Protein AF-A0A159Z9M4-F1 (afdb_monomer)

Foldseek 3Di:
DPDDDQALLNLQDPVLLVPLVSLLVSLLSSLLSLLLLLLQQLLCCLAPVNDNVSLVVCLVRNVVSLVSSVVSLVSRDDDPPCVVSVVSSVLSVQLSVLSVVLNVLSVPNVLSVLQCVDPLNSVLSNVSSVLSNVCSVPLLVSLVVLVVSLVVLVVSLVVLLVVLVVCVVVVNDPPVVSVSSSVSSVSSSSSSVSSNSNNVSSD

Sequence (203 aa):
MPGRAPGLTQPLDPALLADPGAALDAAQGAADAIASALFAALGARLGPAADPAPLTELAPLLQPGLDDLEAFLTHIRVAEGDAATLARRSAALHRFDHLQRLAHRAAQAERIALLARDPVLRRPAAAFAAALTRAAPAPQAAARRLALLEATIARRAHRLRRSALLREHAGLVSPDAVFDLTDASRWLTRSAHHAERIAHYAR

Solvent-accessible surface area (backbone atoms only — not comparable to full-atom values): 10513 Å² total; per-residue (Å²): 131,85,77,78,75,78,56,52,42,70,61,71,52,76,78,34,51,82,39,48,69,58,31,49,53,27,52,48,53,22,51,49,43,46,48,18,53,52,24,37,17,52,11,41,35,42,24,95,81,45,41,57,60,56,43,60,70,41,52,81,51,49,58,58,36,49,51,52,50,50,56,53,61,72,65,51,60,72,64,89,88,46,62,67,63,45,51,46,52,52,32,48,52,54,21,47,54,27,46,54,55,36,52,60,54,66,68,41,57,68,54,55,53,47,32,69,70,36,83,81,41,28,60,62,39,34,54,49,10,58,47,28,48,69,19,18,89,46,40,49,80,29,20,71,62,35,45,58,48,26,56,51,45,43,56,47,40,55,52,48,49,56,50,42,55,55,36,32,76,68,69,75,43,56,71,67,61,41,50,55,53,45,50,37,40,47,49,53,36,52,46,36,42,25,56,17,47,33,14,62,32,59,108

Mean predicted aligned error: 4.28 Å

Secondary structure (DSSP, 8-state):
-PPPPPPTTTT--GGGGGSHHHHHHHHHHHHHHHHHHHHHHHHHHHSTT---HHHHHHHHHHHHHHHHHHHHHHH----TT-HHHHHHHHHHHHHHHHHHHHHHHHT-HHHHHHHHH-HHHHHHHHHHHHHHHHHTT-GGGGHHHHHHHHHHHHHHHHHHHHHHHHHHHTTSS-HHHHHHHHHHHHHHHHHHHHHHHHHHT--

Nearest PDB structures (foldseek):
  3l39-assembly1_A  TM=3.907E-01  e=3.166E-01  Bacteroides thetaiotaomicron VPI-5482
  6z0c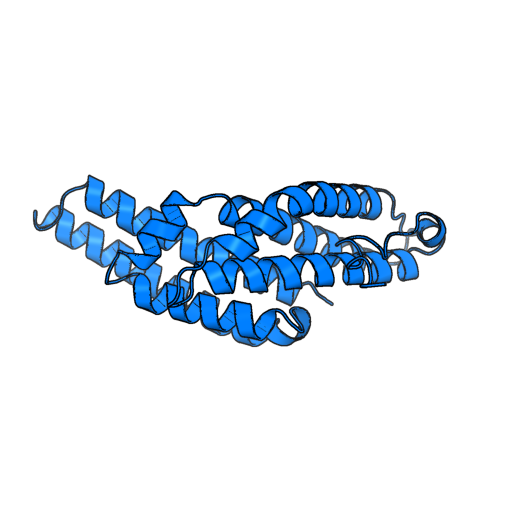-assembly4_D  TM=3.162E-01  e=3.206E+00  Escherichia coli
  8qag-assembly1_A  TM=3.300E-01  e=5.785E+00  synthetic construct
  2cmr-assembly1_A  TM=2.398E-01  e=3.206E+00  Human immunodeficiency virus 1

Structure (mmCIF, N/CA/C/O backbone):
data_AF-A0A159Z9M4-F1
#
_entry.id   AF-A0A159Z9M4-F1
#
loop_
_atom_site.group_PDB
_atom_site.id
_atom_site.type_symbol
_atom_site.label_atom_id
_atom_site.label_alt_id
_atom_site.label_comp_id
_atom_site.label_asym_id
_atom_site.label_entity_id
_atom_site.label_seq_id
_atom_site.pdbx_PDB_ins_code
_atom_site.Cartn_x
_atom_site.Cartn_y
_atom_site.Cartn_z
_atom_site.occupancy
_atom_site.B_iso_or_equiv
_atom_site.auth_seq_id
_atom_site.auth_comp_id
_atom_site.auth_asym_id
_atom_site.auth_atom_id
_atom_site.pdbx_PDB_model_num
ATOM 1 N N . MET A 1 1 ? 18.739 3.738 28.580 1.00 31.19 1 MET A N 1
ATOM 2 C CA . MET A 1 1 ? 18.022 2.558 28.056 1.00 31.19 1 MET A CA 1
ATOM 3 C C . MET A 1 1 ? 17.369 2.961 26.742 1.00 31.19 1 MET A C 1
ATOM 5 O O . MET A 1 1 ? 16.494 3.817 26.793 1.00 31.19 1 MET A O 1
ATOM 9 N N . PRO A 1 2 ? 17.813 2.468 25.575 1.00 30.03 2 PRO A N 1
ATOM 10 C CA . PRO A 1 2 ? 17.137 2.759 24.313 1.00 30.03 2 PRO A CA 1
ATOM 11 C C . PRO A 1 2 ? 15.770 2.066 24.303 1.00 30.03 2 PRO A C 1
ATOM 13 O O . PRO A 1 2 ? 15.672 0.885 24.635 1.00 30.03 2 PRO A O 1
ATOM 16 N N . GLY A 1 3 ? 14.720 2.826 23.992 1.00 28.45 3 GLY A N 1
ATOM 17 C CA . GLY A 1 3 ? 13.335 2.368 24.007 1.00 28.45 3 GLY A CA 1
ATOM 18 C C . GLY A 1 3 ? 13.101 1.245 23.001 1.00 28.45 3 GLY A C 1
ATOM 19 O O . GLY A 1 3 ? 13.455 1.360 21.830 1.00 28.45 3 GLY A O 1
ATOM 20 N N . ARG A 1 4 ? 12.494 0.155 23.473 1.00 34.66 4 ARG A N 1
ATOM 21 C CA . ARG A 1 4 ? 11.915 -0.895 22.633 1.00 34.66 4 ARG A CA 1
ATOM 22 C C . ARG A 1 4 ? 10.948 -0.213 21.665 1.00 34.66 4 ARG A C 1
ATOM 24 O O . ARG A 1 4 ? 10.006 0.431 22.125 1.00 34.66 4 ARG A O 1
ATOM 31 N N . ALA A 1 5 ? 11.204 -0.314 20.361 1.00 41.94 5 ALA A N 1
ATOM 32 C CA . ALA A 1 5 ? 10.251 0.153 19.366 1.00 41.94 5 ALA A CA 1
ATOM 33 C C . ALA A 1 5 ? 8.895 -0.508 19.677 1.00 41.94 5 ALA A C 1
ATOM 35 O O . ALA A 1 5 ? 8.861 -1.732 19.859 1.00 41.94 5 ALA A O 1
ATOM 36 N N . PRO A 1 6 ? 7.812 0.269 19.838 1.00 50.50 6 PRO A N 1
ATOM 37 C CA . PRO A 1 6 ? 6.490 -0.302 20.032 1.00 50.50 6 PRO A CA 1
ATOM 38 C C . PRO A 1 6 ? 6.208 -1.255 18.861 1.00 50.50 6 PRO A C 1
ATOM 40 O O . PRO A 1 6 ? 6.477 -0.918 17.708 1.00 50.50 6 PRO A O 1
ATOM 43 N N . GLY A 1 7 ? 5.766 -2.481 19.158 1.00 67.44 7 GLY A N 1
ATOM 44 C CA . GLY A 1 7 ? 5.450 -3.470 18.124 1.00 67.44 7 GLY A CA 1
ATOM 45 C C . GLY A 1 7 ? 4.387 -2.938 17.157 1.00 67.44 7 GLY A C 1
ATOM 46 O O . GLY A 1 7 ? 3.591 -2.078 17.531 1.00 67.44 7 GLY A O 1
ATOM 47 N N . LEU A 1 8 ? 4.351 -3.461 15.925 1.00 79.69 8 LEU A N 1
ATOM 48 C CA . LEU A 1 8 ? 3.409 -3.032 14.874 1.00 79.69 8 LEU A CA 1
ATOM 49 C C . LEU A 1 8 ? 1.932 -3.055 15.316 1.00 79.69 8 LEU A C 1
ATOM 51 O O . LEU A 1 8 ? 1.112 -2.329 14.762 1.00 79.69 8 LEU A O 1
ATOM 55 N N . THR A 1 9 ? 1.610 -3.867 16.321 1.00 76.38 9 THR A N 1
ATOM 56 C CA . THR A 1 9 ? 0.262 -4.123 16.839 1.00 76.38 9 THR A CA 1
ATOM 57 C C . THR A 1 9 ? 0.103 -3.806 18.322 1.00 76.38 9 THR A C 1
ATOM 59 O O . THR A 1 9 ? -0.906 -4.163 18.921 1.00 76.38 9 THR A O 1
ATOM 62 N N . GLN A 1 10 ? 1.046 -3.073 18.926 1.00 74.62 10 GLN A N 1
ATOM 63 C CA . GLN A 1 10 ? 0.979 -2.709 20.346 1.00 74.62 10 GLN A CA 1
ATOM 64 C C . GLN A 1 10 ? -0.348 -2.048 20.813 1.00 74.62 10 GLN A C 1
ATOM 66 O O . GLN A 1 10 ? -0.673 -2.206 21.987 1.00 74.62 10 GLN A O 1
ATOM 71 N N . PRO A 1 11 ? -1.139 -1.354 19.961 1.00 66.62 11 PRO A N 1
ATOM 72 C CA . PRO A 1 11 ? -2.452 -0.821 20.348 1.00 66.62 11 PRO A CA 1
ATOM 73 C C . PRO A 1 11 ? -3.580 -1.856 20.541 1.00 66.62 11 PRO A C 1
ATOM 75 O O . PRO A 1 11 ? -4.658 -1.471 20.988 1.00 66.62 11 PRO A O 1
ATOM 78 N N . LEU A 1 12 ? -3.396 -3.129 20.168 1.00 88.44 12 LEU A N 1
ATOM 79 C CA . LEU A 1 12 ? -4.469 -4.135 20.152 1.00 88.44 12 LEU A CA 1
ATOM 80 C C . LEU A 1 12 ? -4.678 -4.784 21.533 1.00 88.44 12 LEU A C 1
ATOM 82 O O . LEU A 1 12 ? -4.241 -5.906 21.780 1.00 88.44 12 LEU A O 1
ATOM 86 N N . ASP A 1 13 ? -5.358 -4.077 22.437 1.00 90.69 13 ASP A N 1
ATOM 87 C CA . ASP A 1 13 ? -5.771 -4.605 23.745 1.00 90.69 13 ASP A CA 1
ATOM 88 C C . ASP A 1 13 ? -7.125 -5.345 23.641 1.00 90.69 13 ASP A C 1
ATOM 90 O O . ASP A 1 13 ? -8.130 -4.717 23.288 1.00 90.69 13 ASP A O 1
ATOM 94 N N . PRO A 1 14 ? -7.206 -6.653 23.972 1.00 90.31 14 PRO A N 1
ATOM 95 C CA . PRO A 1 14 ? -8.462 -7.406 23.981 1.00 90.31 14 PRO A CA 1
ATOM 96 C C . PRO A 1 14 ? -9.579 -6.777 24.822 1.00 90.31 14 PRO A C 1
ATOM 98 O O . PRO A 1 14 ? -10.752 -6.991 24.515 1.00 90.31 14 PRO A O 1
ATOM 101 N N . ALA A 1 15 ? -9.254 -5.987 25.852 1.00 93.19 15 ALA A N 1
ATOM 102 C CA . ALA A 1 15 ? -10.249 -5.283 26.660 1.00 93.19 15 ALA A CA 1
ATOM 103 C C . ALA A 1 15 ? -11.086 -4.289 25.834 1.00 93.19 15 ALA A C 1
ATOM 105 O O . ALA A 1 15 ? -12.255 -4.057 26.147 1.00 93.19 15 ALA A O 1
ATOM 106 N N . LEU A 1 16 ? -10.529 -3.752 24.742 1.00 94.19 16 LEU A N 1
ATOM 107 C CA . LEU A 1 16 ? -11.231 -2.831 23.847 1.00 94.19 16 LEU A CA 1
ATOM 108 C C . LEU A 1 16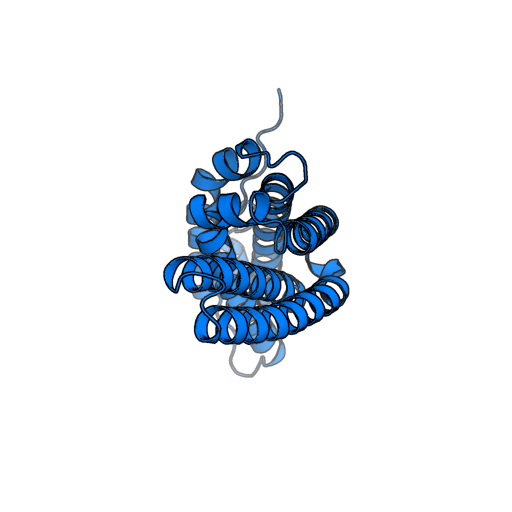 ? -12.354 -3.511 23.060 1.00 94.19 16 LEU A C 1
ATOM 110 O O . LEU A 1 16 ? -13.253 -2.822 22.597 1.00 94.19 16 LEU A O 1
ATOM 114 N N . LEU A 1 17 ? -12.367 -4.846 22.944 1.00 94.94 17 LEU A N 1
ATOM 115 C CA . LEU A 1 17 ? -13.422 -5.581 22.230 1.00 94.94 17 LEU A CA 1
ATOM 116 C C . LEU A 1 17 ? -14.814 -5.422 22.864 1.00 94.94 17 LEU A C 1
ATOM 118 O O . LEU A 1 17 ? -15.812 -5.729 22.212 1.00 94.94 17 LEU A O 1
ATOM 122 N N . ALA A 1 18 ? -14.889 -4.942 24.110 1.00 94.81 18 ALA A N 1
ATOM 123 C CA . ALA A 1 18 ? -16.145 -4.598 24.769 1.00 94.81 18 ALA A CA 1
ATOM 124 C C . ALA A 1 18 ? -16.842 -3.373 24.141 1.00 94.81 18 ALA A C 1
ATOM 126 O O . ALA A 1 18 ? -18.063 -3.263 24.235 1.00 94.81 18 ALA A O 1
ATOM 127 N N . ASP A 1 19 ? -16.088 -2.484 23.485 1.00 95.94 19 ASP A N 1
ATOM 128 C CA . ASP A 1 19 ? -16.598 -1.323 22.752 1.00 95.94 19 ASP A CA 1
ATOM 129 C C . ASP A 1 19 ? -16.163 -1.414 21.275 1.00 95.94 19 ASP A C 1
ATOM 131 O O . ASP A 1 19 ? -14.993 -1.196 20.945 1.00 95.94 19 ASP A O 1
ATOM 135 N N . PRO A 1 20 ? -17.089 -1.702 20.346 1.00 95.00 20 PRO A N 1
ATOM 136 C CA . PRO A 1 20 ? -16.758 -1.858 18.933 1.00 95.00 20 PRO A CA 1
ATOM 137 C C . PRO A 1 20 ? -16.143 -0.607 18.296 1.00 95.00 20 PRO A C 1
ATOM 139 O O . PRO A 1 20 ? -15.335 -0.730 17.376 1.00 95.00 20 PRO A O 1
ATOM 142 N N . GLY A 1 21 ? -16.506 0.590 18.765 1.00 95.25 21 GLY A N 1
ATOM 143 C CA . GLY A 1 21 ? -15.940 1.846 18.284 1.00 95.25 21 GLY A CA 1
ATOM 144 C C . GLY A 1 21 ? -14.477 1.988 18.690 1.00 95.25 21 GLY A C 1
ATOM 145 O O . GLY A 1 21 ? -13.627 2.215 17.826 1.00 95.25 21 GLY A O 1
ATOM 146 N N . ALA A 1 22 ? -14.182 1.767 19.973 1.00 95.25 22 ALA A N 1
ATOM 147 C CA . ALA A 1 22 ? -12.820 1.819 20.504 1.00 95.25 22 ALA A CA 1
ATOM 148 C C . ALA A 1 22 ? -11.925 0.715 19.915 1.00 95.25 22 ALA A C 1
ATOM 150 O O . ALA A 1 22 ? -10.771 0.964 19.558 1.00 95.25 22 ALA A O 1
ATOM 151 N N . ALA A 1 23 ? -12.464 -0.496 19.743 1.00 96.56 23 ALA A N 1
ATOM 152 C CA . ALA A 1 23 ? -11.771 -1.582 19.061 1.00 96.56 23 ALA A CA 1
ATOM 153 C C . ALA A 1 23 ? -11.396 -1.193 17.620 1.00 96.56 23 ALA A C 1
ATOM 155 O O . ALA A 1 23 ? -10.268 -1.420 17.179 1.00 96.56 23 ALA A O 1
ATOM 156 N N . LEU A 1 24 ? -12.312 -0.569 16.874 1.00 96.88 24 LEU A N 1
ATOM 157 C CA . LEU A 1 24 ? -12.019 -0.120 15.513 1.00 96.88 24 LEU A CA 1
ATOM 158 C C . LEU A 1 24 ? -10.956 0.983 15.479 1.00 96.88 24 LEU A C 1
ATOM 160 O O . LEU A 1 24 ? -10.111 0.951 14.587 1.00 96.88 24 LEU A O 1
ATOM 164 N N . ASP A 1 25 ? -10.938 1.906 16.442 1.00 95.56 25 ASP A N 1
ATOM 165 C CA . ASP A 1 25 ? -9.886 2.928 16.544 1.00 95.56 25 ASP A CA 1
ATOM 166 C C . ASP A 1 25 ? -8.504 2.299 16.783 1.00 95.56 25 ASP A C 1
ATOM 168 O O . ASP A 1 25 ? -7.532 2.642 16.103 1.00 95.56 25 ASP A O 1
ATOM 172 N N . ALA A 1 26 ? -8.418 1.311 17.678 1.00 95.81 26 ALA A N 1
ATOM 173 C CA . ALA A 1 26 ? -7.187 0.559 17.915 1.00 95.81 26 ALA A CA 1
ATOM 174 C C . ALA A 1 26 ? -6.732 -0.225 16.674 1.00 95.81 26 ALA A C 1
ATOM 176 O O . ALA A 1 26 ? -5.551 -0.191 16.313 1.00 95.81 26 ALA A O 1
ATOM 177 N N . ALA A 1 27 ? -7.668 -0.874 15.975 1.00 96.31 27 ALA A N 1
ATOM 178 C CA . ALA A 1 27 ? -7.382 -1.580 14.732 1.00 96.31 27 ALA A CA 1
ATOM 179 C C . ALA A 1 27 ? -6.863 -0.633 13.637 1.00 96.31 27 ALA A C 1
ATOM 181 O O . ALA A 1 27 ? -5.930 -0.987 12.913 1.00 96.31 27 ALA A O 1
ATOM 182 N N . GLN A 1 28 ? -7.409 0.585 13.532 1.00 95.12 28 GLN A N 1
ATOM 183 C CA . GLN A 1 28 ? -6.891 1.603 12.613 1.00 95.12 28 GLN A CA 1
ATOM 184 C C . GLN A 1 28 ? -5.482 2.057 13.002 1.00 95.12 28 GLN A C 1
ATOM 186 O O . GLN A 1 28 ? -4.631 2.164 12.121 1.00 95.12 28 GLN A O 1
ATOM 191 N N . GLY A 1 29 ? -5.199 2.250 14.294 1.00 95.00 29 GLY A N 1
ATOM 192 C CA . GLY A 1 29 ? -3.856 2.585 14.777 1.00 95.00 29 GLY A CA 1
ATOM 193 C C . GLY A 1 29 ? -2.813 1.514 14.433 1.00 95.00 29 GLY A C 1
ATOM 194 O O . GLY A 1 29 ? -1.734 1.831 13.930 1.00 95.00 29 GLY A O 1
ATOM 195 N N . ALA A 1 30 ? -3.150 0.235 14.619 1.00 96.31 30 ALA A N 1
ATOM 196 C CA . ALA A 1 30 ? -2.293 -0.878 14.208 1.00 96.31 30 ALA A CA 1
ATOM 197 C C . ALA A 1 30 ? -2.122 -0.940 12.676 1.00 96.31 30 ALA A C 1
ATOM 199 O O . ALA A 1 30 ? -1.008 -1.074 12.166 1.00 96.31 30 ALA A O 1
ATOM 200 N N . ALA A 1 31 ? -3.206 -0.766 11.914 1.00 97.06 31 ALA A N 1
ATOM 201 C CA . ALA A 1 31 ? -3.152 -0.725 10.454 1.00 97.06 31 ALA A CA 1
ATOM 202 C C . ALA A 1 31 ? -2.332 0.469 9.920 1.00 97.06 31 ALA A C 1
ATOM 204 O O . ALA A 1 31 ? -1.680 0.348 8.879 1.00 97.06 31 ALA A O 1
ATOM 205 N N . ASP A 1 32 ? -2.347 1.617 10.603 1.00 96.12 32 ASP A N 1
ATOM 206 C CA . ASP A 1 32 ? -1.496 2.781 10.323 1.00 96.12 32 ASP A CA 1
ATOM 207 C C . ASP A 1 32 ? -0.024 2.464 10.576 1.00 96.12 32 ASP A C 1
ATOM 209 O O . ASP A 1 32 ? 0.808 2.767 9.720 1.00 96.12 32 ASP A O 1
ATOM 213 N N . ALA A 1 33 ? 0.308 1.809 11.691 1.00 96.25 33 ALA A N 1
ATOM 214 C CA . ALA A 1 33 ? 1.678 1.411 12.004 1.00 96.25 33 ALA A CA 1
ATOM 215 C C . ALA A 1 33 ? 2.238 0.422 10.964 1.00 96.25 33 ALA A C 1
ATOM 217 O O . ALA A 1 33 ? 3.329 0.637 10.425 1.00 96.25 33 ALA A O 1
ATOM 218 N N . ILE A 1 34 ? 1.463 -0.610 10.605 1.00 97.50 34 ILE A N 1
ATOM 219 C CA . ILE A 1 34 ? 1.838 -1.584 9.567 1.00 97.50 34 ILE A CA 1
ATOM 220 C C . ILE A 1 34 ? 1.993 -0.893 8.206 1.00 97.50 34 ILE A C 1
ATOM 222 O O . ILE A 1 34 ? 3.002 -1.094 7.527 1.00 97.50 34 ILE A O 1
ATOM 226 N N . ALA A 1 35 ? 1.028 -0.057 7.803 1.00 98.12 35 ALA A N 1
ATOM 227 C CA . ALA A 1 35 ? 1.087 0.674 6.536 1.00 98.12 35 ALA A CA 1
ATOM 228 C C . ALA A 1 35 ? 2.316 1.588 6.465 1.00 98.12 35 ALA A C 1
ATOM 230 O O . ALA A 1 35 ? 3.031 1.579 5.465 1.00 98.12 35 ALA A O 1
ATOM 231 N N . SER A 1 36 ? 2.578 2.342 7.534 1.00 97.75 36 SER A N 1
ATOM 232 C CA . SER A 1 36 ? 3.719 3.251 7.657 1.00 97.75 36 SER A CA 1
ATOM 233 C C . SER A 1 36 ? 5.043 2.510 7.478 1.00 97.75 36 SER A C 1
ATOM 235 O O . SER A 1 36 ? 5.853 2.885 6.624 1.00 97.75 36 SER A O 1
ATOM 237 N N . ALA A 1 37 ? 5.237 1.414 8.219 1.00 97.88 37 ALA A N 1
ATOM 238 C CA . ALA A 1 37 ? 6.444 0.596 8.140 1.00 97.88 37 ALA A CA 1
ATOM 239 C C . ALA A 1 37 ? 6.620 -0.026 6.745 1.00 97.88 37 ALA A C 1
ATOM 241 O O . ALA A 1 37 ? 7.688 0.087 6.137 1.00 97.88 37 ALA A O 1
ATOM 242 N N . LEU A 1 38 ? 5.555 -0.618 6.195 1.00 98.25 38 LEU A N 1
ATOM 243 C CA . LEU A 1 38 ? 5.579 -1.250 4.877 1.00 98.25 38 LEU A CA 1
ATOM 244 C C . LEU A 1 38 ? 5.848 -0.237 3.757 1.00 98.25 38 LEU A C 1
ATOM 246 O O . LEU A 1 38 ? 6.633 -0.518 2.850 1.00 98.25 38 LEU A O 1
ATOM 250 N N . PHE A 1 39 ? 5.240 0.950 3.811 1.00 98.56 39 PHE A N 1
ATOM 251 C CA . PHE A 1 39 ? 5.468 2.015 2.833 1.00 98.56 39 PHE A CA 1
ATOM 252 C C . PHE A 1 39 ? 6.896 2.554 2.911 1.00 98.56 39 PHE A C 1
ATOM 254 O O . PHE A 1 39 ? 7.522 2.748 1.867 1.00 98.56 39 PHE A O 1
ATOM 261 N N . ALA A 1 40 ? 7.432 2.766 4.116 1.00 98.19 40 ALA A N 1
ATOM 262 C CA . ALA A 1 40 ? 8.812 3.203 4.296 1.00 98.19 40 ALA A CA 1
ATOM 263 C C . ALA A 1 40 ? 9.798 2.179 3.715 1.00 98.19 40 ALA A C 1
ATOM 265 O O . ALA A 1 40 ? 10.626 2.531 2.871 1.00 98.19 40 ALA A O 1
ATOM 266 N N . ALA A 1 41 ? 9.658 0.907 4.097 1.00 97.88 41 ALA A N 1
ATOM 267 C CA . ALA A 1 41 ? 10.554 -0.162 3.674 1.00 97.88 41 ALA A CA 1
ATOM 268 C C . ALA A 1 41 ? 10.476 -0.442 2.166 1.00 97.88 41 ALA A C 1
ATOM 270 O O . ALA A 1 41 ? 11.499 -0.520 1.482 1.00 97.88 41 ALA A O 1
ATOM 271 N N . LEU A 1 42 ? 9.262 -0.534 1.614 1.00 97.88 42 LEU A N 1
ATOM 272 C CA . LEU A 1 42 ? 9.072 -0.740 0.180 1.00 97.88 42 LEU A CA 1
ATOM 273 C C . LEU A 1 42 ? 9.522 0.482 -0.635 1.00 97.88 42 LEU A C 1
ATOM 275 O O . LEU A 1 42 ? 10.081 0.330 -1.723 1.00 97.88 42 LEU A O 1
ATOM 279 N N . GLY A 1 43 ? 9.318 1.690 -0.105 1.00 97.69 43 GLY A N 1
ATOM 280 C CA . GLY A 1 43 ? 9.820 2.930 -0.687 1.00 97.69 43 GLY A CA 1
ATOM 281 C C . GLY A 1 43 ? 11.347 2.962 -0.764 1.00 97.69 43 GLY A C 1
ATOM 282 O O . GLY A 1 43 ? 11.888 3.264 -1.825 1.00 97.69 43 GLY A O 1
ATOM 283 N N . ALA A 1 44 ? 12.045 2.584 0.311 1.00 96.44 44 ALA A N 1
ATOM 284 C CA . ALA A 1 44 ? 13.506 2.476 0.325 1.00 96.44 44 ALA A CA 1
ATOM 285 C C . ALA A 1 44 ? 14.010 1.457 -0.710 1.00 96.44 44 ALA A C 1
ATOM 287 O O . ALA A 1 44 ? 14.895 1.762 -1.515 1.00 96.44 44 ALA A O 1
ATOM 288 N N . ARG A 1 45 ? 13.358 0.289 -0.769 1.00 95.75 45 ARG A N 1
ATOM 289 C CA . ARG A 1 45 ? 13.720 -0.792 -1.687 1.00 95.75 45 ARG A CA 1
ATOM 290 C C . ARG A 1 45 ? 13.533 -0.441 -3.164 1.00 95.75 45 ARG A C 1
ATOM 292 O O . ARG A 1 45 ? 14.325 -0.872 -3.997 1.00 95.75 45 ARG A O 1
ATOM 299 N N . LEU A 1 46 ? 12.482 0.302 -3.505 1.00 95.69 46 LEU A N 1
ATOM 300 C CA . LEU A 1 46 ? 12.206 0.746 -4.880 1.00 95.69 46 LEU A CA 1
ATOM 301 C C . LEU A 1 46 ? 12.921 2.056 -5.244 1.00 95.69 46 LEU A C 1
ATOM 303 O O . LEU A 1 46 ? 12.903 2.469 -6.407 1.00 95.69 46 LEU A O 1
ATOM 307 N N . GLY A 1 47 ? 13.475 2.749 -4.250 1.00 92.44 47 GLY A N 1
ATOM 308 C CA . GLY A 1 47 ? 14.127 4.037 -4.418 1.00 92.44 47 GLY A CA 1
ATOM 309 C C . GLY A 1 47 ? 15.460 3.938 -5.167 1.00 92.44 47 GLY A C 1
ATOM 310 O O . GLY A 1 47 ? 15.947 2.846 -5.445 1.00 92.44 47 GLY A O 1
ATOM 311 N N . PRO A 1 48 ? 16.095 5.082 -5.475 1.00 87.19 48 PRO A N 1
ATOM 312 C CA . PRO A 1 48 ? 17.358 5.116 -6.218 1.00 87.19 48 PRO A CA 1
ATOM 313 C C . PRO A 1 48 ? 18.500 4.321 -5.570 1.00 87.19 48 PRO A C 1
ATOM 315 O O . PRO A 1 48 ? 19.323 3.762 -6.285 1.00 87.19 48 PRO A O 1
ATOM 318 N N . ALA A 1 49 ? 18.536 4.259 -4.234 1.00 88.62 49 ALA A N 1
ATOM 319 C CA . ALA A 1 49 ? 19.517 3.473 -3.485 1.00 88.62 49 ALA A CA 1
ATOM 320 C C . ALA A 1 49 ? 19.215 1.962 -3.491 1.00 88.62 49 ALA A C 1
ATOM 322 O O . ALA A 1 49 ? 20.095 1.165 -3.186 1.00 88.62 49 ALA A O 1
ATOM 323 N N . ALA A 1 50 ? 17.982 1.575 -3.843 1.00 91.25 50 ALA A N 1
ATOM 324 C CA . ALA A 1 50 ? 17.487 0.201 -3.874 1.00 91.25 50 ALA A CA 1
ATOM 325 C C . ALA A 1 50 ? 17.761 -0.607 -2.589 1.00 91.25 50 ALA A C 1
ATOM 327 O O . ALA A 1 50 ? 17.983 -1.820 -2.653 1.00 91.25 50 ALA A O 1
ATOM 328 N N . ASP A 1 51 ? 17.739 0.056 -1.430 1.00 93.94 51 ASP A N 1
ATOM 329 C CA . ASP A 1 51 ? 18.176 -0.508 -0.152 1.00 93.94 51 ASP A CA 1
ATOM 330 C C . ASP A 1 51 ? 17.265 -1.672 0.297 1.00 93.94 51 ASP A C 1
ATOM 332 O O . ASP A 1 51 ? 16.064 -1.466 0.505 1.00 93.94 51 ASP A O 1
ATOM 336 N N . PRO A 1 52 ? 17.786 -2.911 0.412 1.00 93.81 52 PRO A N 1
ATOM 337 C CA . PRO A 1 52 ? 17.009 -4.054 0.870 1.00 93.81 52 PRO A CA 1
ATOM 338 C C . PRO A 1 52 ? 16.887 -4.166 2.390 1.00 93.81 52 PRO A C 1
ATOM 340 O O . PRO A 1 52 ? 16.023 -4.923 2.844 1.00 93.81 52 PRO A O 1
ATOM 343 N N . ALA A 1 53 ? 17.717 -3.469 3.172 1.00 95.50 53 ALA A N 1
ATOM 344 C CA . ALA A 1 53 ? 17.796 -3.682 4.614 1.00 95.50 53 ALA A CA 1
ATOM 345 C C . ALA A 1 53 ? 16.461 -3.402 5.332 1.00 95.50 53 ALA A C 1
ATOM 347 O O . ALA A 1 53 ? 15.971 -4.320 5.993 1.00 95.50 53 ALA A O 1
ATOM 348 N N . PRO A 1 54 ? 15.765 -2.265 5.109 1.00 95.69 54 PRO A N 1
ATOM 349 C CA . PRO A 1 54 ? 14.520 -1.970 5.824 1.00 95.69 54 PRO A CA 1
ATOM 350 C C . PRO A 1 54 ? 13.425 -3.019 5.614 1.00 95.69 54 PRO A C 1
ATOM 352 O O . PRO A 1 54 ? 12.673 -3.344 6.527 1.00 95.69 54 PRO A O 1
ATOM 355 N N . LEU A 1 55 ? 13.322 -3.568 4.399 1.00 95.06 55 LEU A N 1
ATOM 356 C CA . LEU A 1 55 ? 12.319 -4.585 4.092 1.00 95.06 55 LEU A CA 1
ATOM 357 C C . LEU A 1 55 ? 12.696 -5.956 4.663 1.00 95.06 55 LEU A C 1
ATOM 359 O O . LEU A 1 55 ? 11.814 -6.717 5.048 1.00 95.06 55 LEU A O 1
ATOM 363 N N . THR A 1 56 ? 13.995 -6.245 4.748 1.00 95.19 56 THR A N 1
ATOM 364 C CA . THR A 1 56 ? 14.527 -7.476 5.347 1.00 95.19 56 THR A CA 1
ATOM 365 C C . THR A 1 56 ? 14.319 -7.483 6.860 1.00 95.19 56 THR A C 1
ATOM 367 O O . THR A 1 56 ? 13.871 -8.483 7.412 1.00 95.19 56 THR A O 1
ATOM 370 N N . GLU A 1 57 ? 14.577 -6.354 7.520 1.00 95.25 57 GLU A N 1
ATOM 371 C CA . GLU A 1 57 ? 14.347 -6.159 8.957 1.00 95.25 57 GLU A CA 1
ATOM 372 C C . GLU A 1 57 ? 12.859 -6.211 9.322 1.00 95.25 57 GLU A C 1
ATOM 374 O O . GLU A 1 57 ? 12.483 -6.756 10.358 1.00 95.25 57 GLU A O 1
ATOM 379 N N . LEU A 1 58 ? 12.000 -5.671 8.453 1.00 95.69 58 LEU A N 1
ATOM 380 C CA . LEU A 1 58 ? 10.555 -5.635 8.658 1.00 95.69 58 LEU A CA 1
ATOM 381 C C . LEU A 1 58 ? 9.872 -6.993 8.396 1.00 95.69 58 LEU A C 1
ATOM 383 O O . LEU A 1 58 ? 8.864 -7.303 9.032 1.00 95.69 58 LEU A O 1
ATOM 387 N N . ALA A 1 59 ? 10.402 -7.811 7.481 1.00 93.88 59 ALA A N 1
ATOM 388 C CA . ALA A 1 59 ? 9.819 -9.094 7.076 1.00 93.88 59 ALA A CA 1
ATOM 389 C C . ALA A 1 59 ? 9.391 -10.022 8.238 1.00 93.88 59 ALA A C 1
ATOM 391 O O . ALA A 1 59 ? 8.243 -10.473 8.209 1.00 93.88 59 ALA A O 1
ATOM 392 N N . PRO A 1 60 ? 10.221 -10.294 9.269 1.00 93.81 60 PRO A N 1
ATOM 393 C CA . PRO A 1 60 ? 9.824 -11.167 10.379 1.00 93.81 60 PRO A CA 1
ATOM 394 C C . PRO A 1 60 ? 8.713 -10.584 11.266 1.00 93.81 60 PRO A C 1
ATOM 396 O O . PRO A 1 60 ? 8.084 -11.330 12.009 1.00 93.81 60 PRO A O 1
ATOM 399 N N . LEU A 1 61 ? 8.464 -9.272 11.203 1.00 94.00 61 LEU A N 1
ATOM 400 C CA . LEU A 1 61 ? 7.451 -8.589 12.015 1.00 94.00 61 LEU A CA 1
ATOM 401 C C . LEU A 1 61 ? 6.108 -8.447 11.287 1.00 94.00 61 LEU A C 1
ATOM 403 O O . LEU A 1 61 ? 5.069 -8.353 11.938 1.00 94.00 61 LEU A O 1
ATOM 407 N N . LEU A 1 62 ? 6.115 -8.423 9.949 1.00 93.50 62 LEU A N 1
ATOM 408 C CA . LEU A 1 62 ? 4.915 -8.156 9.152 1.00 93.50 62 LEU A CA 1
ATOM 409 C C . LEU A 1 62 ? 3.841 -9.220 9.314 1.00 93.50 62 LEU A C 1
ATOM 411 O O . LEU A 1 62 ? 2.693 -8.861 9.547 1.00 93.50 62 LEU A O 1
ATOM 415 N N . GLN A 1 63 ? 4.193 -10.499 9.159 1.00 92.69 63 GLN A N 1
ATOM 416 C CA . GLN A 1 63 ? 3.187 -11.559 9.210 1.00 92.69 63 GLN A CA 1
ATOM 417 C C . GLN A 1 63 ? 2.549 -11.663 10.603 1.00 92.69 63 GLN A C 1
ATOM 419 O O . GLN A 1 63 ? 1.330 -11.555 10.659 1.00 92.69 63 GLN A O 1
ATOM 424 N N . PRO A 1 64 ? 3.313 -11.714 11.717 1.00 94.25 64 PRO A N 1
ATOM 425 C CA . PRO A 1 64 ? 2.713 -11.688 13.051 1.00 94.25 64 PRO A CA 1
ATOM 426 C C . PRO A 1 64 ? 1.821 -10.464 13.291 1.00 94.25 64 PRO A C 1
ATOM 428 O O . PRO A 1 64 ? 0.721 -10.599 13.806 1.00 94.25 64 PRO A O 1
ATOM 431 N N . GLY A 1 65 ? 2.247 -9.270 12.858 1.00 95.44 65 GLY A N 1
ATOM 432 C CA . GLY A 1 65 ? 1.427 -8.065 13.008 1.00 95.44 65 GLY A CA 1
ATOM 433 C C . GLY A 1 65 ? 0.141 -8.085 12.168 1.00 95.44 65 GLY A C 1
ATOM 434 O O . GLY A 1 65 ? -0.883 -7.545 12.581 1.00 95.44 65 GLY A O 1
ATOM 435 N N . LEU A 1 66 ? 0.165 -8.707 10.988 1.00 96.56 66 LEU A N 1
ATOM 436 C CA . LEU A 1 66 ? -1.043 -8.919 10.189 1.00 96.56 66 LEU A CA 1
ATOM 437 C C . LEU A 1 66 ? -1.963 -9.954 10.845 1.00 96.56 66 LEU A C 1
ATOM 439 O O . LEU A 1 66 ? -3.165 -9.714 10.901 1.00 96.56 66 LEU A O 1
ATOM 443 N N . ASP A 1 67 ? -1.413 -11.046 11.372 1.00 95.88 67 ASP A N 1
ATOM 444 C CA . ASP A 1 67 ? -2.178 -12.102 12.044 1.00 95.88 67 ASP A CA 1
ATOM 445 C C . ASP A 1 67 ? -2.871 -11.566 13.310 1.00 95.88 67 ASP A C 1
ATOM 447 O O . ASP A 1 67 ? -4.061 -11.801 13.517 1.00 95.88 67 ASP A O 1
ATOM 451 N N . ASP A 1 68 ? -2.163 -10.769 14.116 1.00 95.81 68 ASP A N 1
ATOM 452 C CA . ASP A 1 68 ? -2.710 -10.076 15.288 1.00 95.81 68 ASP A CA 1
ATOM 453 C C . ASP A 1 68 ? -3.875 -9.144 14.905 1.00 95.81 68 ASP A C 1
ATOM 455 O O . ASP A 1 68 ? -4.929 -9.147 15.548 1.00 95.81 68 ASP A O 1
ATOM 459 N N . LEU A 1 69 ? -3.708 -8.349 13.840 1.00 96.75 69 LEU A N 1
ATOM 460 C CA . LEU A 1 69 ? -4.748 -7.444 13.346 1.00 96.75 69 LEU A CA 1
ATOM 461 C C . LEU A 1 69 ? -5.965 -8.217 12.813 1.00 96.75 69 LEU A C 1
ATOM 463 O O . LEU A 1 69 ? -7.103 -7.820 13.071 1.00 96.75 69 LEU A O 1
ATOM 467 N N . GLU A 1 70 ? -5.745 -9.321 12.098 1.00 97.25 70 GLU A N 1
ATOM 468 C CA . GLU A 1 70 ? -6.807 -10.208 11.611 1.00 97.25 70 GLU A CA 1
ATOM 469 C C . GLU A 1 70 ? -7.606 -10.804 12.767 1.00 97.25 70 GLU A C 1
ATOM 471 O O . GLU A 1 70 ? -8.839 -10.703 12.815 1.00 97.25 70 GLU A O 1
ATOM 476 N N . ALA A 1 71 ? -6.894 -11.393 13.729 1.00 95.75 71 ALA A N 1
ATOM 477 C CA . ALA A 1 71 ? -7.480 -11.970 14.922 1.00 95.75 71 ALA A CA 1
ATOM 478 C C . ALA A 1 71 ? -8.305 -10.913 15.658 1.00 95.75 71 ALA A C 1
ATOM 480 O O . ALA A 1 71 ? -9.469 -11.145 15.966 1.00 95.75 71 ALA A O 1
ATOM 481 N N . PHE A 1 72 ? -7.775 -9.711 15.857 1.00 96.88 72 PHE A N 1
ATOM 482 C CA . PHE A 1 72 ? -8.513 -8.651 16.531 1.00 96.88 72 PHE A CA 1
ATOM 483 C C . PHE A 1 72 ? -9.790 -8.237 15.771 1.00 96.88 72 PHE A C 1
ATOM 485 O O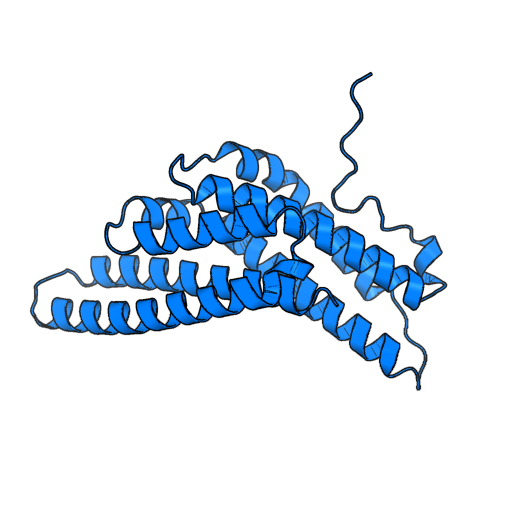 . PHE A 1 72 ? -10.883 -8.242 16.341 1.00 96.88 72 PHE A O 1
ATOM 492 N N . LEU A 1 73 ? -9.696 -7.960 14.462 1.00 96.81 73 LEU A N 1
ATOM 493 C CA . LEU A 1 73 ? -10.831 -7.535 13.623 1.00 96.81 73 LEU A CA 1
ATOM 494 C C . LEU A 1 73 ? -11.962 -8.573 13.545 1.00 96.81 73 LEU A C 1
ATOM 496 O O . LEU A 1 73 ? -13.147 -8.215 13.469 1.00 96.81 73 LEU A O 1
ATOM 500 N N . THR A 1 74 ? -11.618 -9.862 13.553 1.00 95.81 74 THR A N 1
ATOM 501 C CA . THR A 1 74 ? -12.604 -10.953 13.503 1.00 95.81 74 THR A CA 1
ATOM 502 C C . THR A 1 74 ? -13.416 -11.070 14.794 1.00 95.81 74 THR A C 1
ATOM 504 O O . THR A 1 74 ? -14.585 -11.461 14.731 1.00 95.81 74 THR A O 1
ATOM 507 N N . HIS A 1 75 ? -12.859 -10.648 15.934 1.00 96.75 75 HIS A N 1
ATOM 508 C CA . HIS A 1 75 ? -13.543 -10.668 17.230 1.00 96.75 75 HIS A CA 1
ATOM 509 C C . HIS A 1 75 ? -14.435 -9.444 17.485 1.00 96.75 75 HIS A C 1
ATOM 511 O O . HIS A 1 75 ? -15.305 -9.514 18.354 1.00 96.75 75 HIS A O 1
ATOM 517 N N . ILE A 1 76 ? -14.300 -8.358 16.714 1.00 96.19 76 ILE A N 1
ATOM 518 C CA . ILE A 1 76 ? -15.169 -7.178 16.845 1.00 96.19 76 ILE A CA 1
ATOM 519 C C . ILE A 1 76 ? -16.615 -7.552 16.491 1.00 96.19 76 ILE A C 1
ATOM 521 O O . ILE A 1 76 ? -16.922 -7.936 15.355 1.00 96.19 76 ILE A O 1
ATOM 525 N N . ARG A 1 77 ? -17.520 -7.401 17.463 1.00 94.94 77 ARG A N 1
ATOM 526 C CA . ARG A 1 77 ? -18.966 -7.607 17.304 1.00 94.94 77 ARG A CA 1
ATOM 527 C C . ARG A 1 77 ? -19.656 -6.261 17.156 1.00 94.94 77 ARG A C 1
ATOM 529 O O . ARG A 1 77 ? -19.489 -5.401 18.000 1.00 94.94 77 ARG A O 1
ATOM 536 N N . VAL A 1 78 ? -20.439 -6.080 16.099 1.00 94.56 78 VAL A N 1
ATOM 537 C CA . VAL A 1 78 ? -21.227 -4.857 15.888 1.00 94.56 78 VAL A CA 1
ATOM 538 C C . VAL A 1 78 ? -22.688 -5.184 16.161 1.00 94.56 78 VAL A C 1
ATOM 540 O O . VAL A 1 78 ? -23.173 -6.212 15.685 1.00 94.56 78 VAL A O 1
ATOM 543 N N . ALA A 1 79 ? -23.364 -4.341 16.941 1.00 92.25 79 ALA A N 1
ATOM 544 C CA . ALA A 1 79 ? -24.776 -4.516 17.256 1.00 92.25 79 ALA A CA 1
ATOM 545 C C . ALA A 1 79 ? -25.648 -4.395 15.997 1.00 92.25 79 ALA A C 1
ATOM 547 O O . ALA A 1 79 ? -25.350 -3.631 15.074 1.00 92.25 79 ALA A O 1
ATOM 548 N N . GLU A 1 80 ? -26.749 -5.142 15.968 1.00 89.56 80 GLU A N 1
ATOM 549 C CA . GLU A 1 80 ? -27.741 -5.018 14.906 1.00 89.56 80 GLU A CA 1
ATOM 550 C C . GLU A 1 80 ? -28.344 -3.603 14.909 1.00 89.56 80 GLU A C 1
ATOM 552 O O . GLU A 1 80 ? -28.650 -3.046 15.962 1.00 89.56 80 GLU A O 1
ATOM 557 N N . GLY A 1 81 ? -28.467 -2.992 13.729 1.00 92.38 81 GLY A N 1
ATOM 558 C CA . GLY A 1 81 ? -28.946 -1.614 13.574 1.00 92.38 81 GLY A CA 1
ATOM 559 C C . GLY A 1 81 ? -27.861 -0.529 13.629 1.00 92.38 81 GLY A C 1
ATOM 560 O O . GLY A 1 81 ? -28.121 0.586 13.175 1.00 92.38 81 GLY A O 1
ATOM 561 N N . ASP A 1 82 ? -26.632 -0.831 14.069 1.00 95.25 82 ASP A N 1
ATOM 562 C CA . ASP A 1 82 ? -25.514 0.125 14.027 1.00 95.25 82 ASP A CA 1
ATOM 563 C C . ASP A 1 82 ? -24.793 0.099 12.666 1.00 95.25 82 ASP A C 1
ATOM 565 O O . ASP A 1 82 ? -23.697 -0.447 12.483 1.00 95.25 82 ASP A O 1
ATOM 569 N N . ALA A 1 83 ? -25.444 0.700 11.670 1.00 95.50 83 ALA A N 1
ATOM 570 C CA . ALA A 1 83 ? -24.935 0.759 10.304 1.00 95.50 83 ALA A CA 1
ATOM 571 C C . ALA A 1 83 ? -23.602 1.524 10.183 1.00 95.50 83 ALA A C 1
ATOM 573 O O . ALA A 1 83 ? -22.785 1.204 9.316 1.00 95.50 83 ALA A O 1
ATOM 574 N N . ALA A 1 84 ? -23.365 2.520 11.044 1.00 95.50 84 ALA A N 1
ATOM 575 C CA . ALA A 1 84 ? -22.162 3.343 10.994 1.00 95.50 84 ALA A CA 1
ATOM 576 C C . ALA A 1 84 ? -20.929 2.537 11.424 1.00 95.50 84 ALA A C 1
ATOM 578 O O . ALA A 1 84 ? -19.942 2.466 10.686 1.00 95.50 84 ALA A O 1
ATOM 579 N N . THR A 1 85 ? -21.004 1.859 12.569 1.00 95.25 85 THR A N 1
ATOM 580 C CA . THR A 1 85 ? -19.923 0.988 13.051 1.00 95.25 85 THR A CA 1
ATOM 581 C C . THR A 1 85 ? -19.704 -0.197 12.111 1.00 95.25 85 THR A C 1
ATOM 583 O O . THR A 1 85 ? -18.561 -0.576 11.841 1.00 95.25 85 THR A O 1
ATOM 586 N N . LEU A 1 86 ? -20.773 -0.743 11.521 1.00 95.81 86 LEU A N 1
ATOM 587 C CA . LEU A 1 86 ? -20.657 -1.815 10.531 1.00 95.81 86 LEU A CA 1
ATOM 588 C C . LEU A 1 86 ? -19.883 -1.362 9.281 1.00 95.81 86 LEU A C 1
ATOM 590 O O . LEU A 1 86 ? -19.008 -2.088 8.800 1.00 95.81 86 LEU A O 1
ATOM 594 N N . ALA A 1 87 ? -20.152 -0.152 8.780 1.00 96.06 87 ALA A N 1
ATOM 595 C CA . ALA A 1 87 ? -19.425 0.422 7.650 1.00 96.06 87 ALA A CA 1
ATOM 596 C C . ALA A 1 87 ? -17.937 0.640 7.973 1.00 96.06 87 ALA A C 1
ATOM 598 O O . ALA A 1 87 ? -17.075 0.299 7.158 1.00 96.06 87 ALA A O 1
ATOM 599 N N . ARG A 1 88 ? -17.621 1.130 9.180 1.00 96.50 88 ARG A N 1
ATOM 600 C CA . ARG A 1 88 ? -16.235 1.276 9.660 1.00 96.50 88 ARG A CA 1
ATOM 601 C C . ARG A 1 88 ? -15.514 -0.072 9.740 1.00 96.50 88 ARG A C 1
ATOM 603 O O . ARG A 1 88 ? -14.386 -0.193 9.264 1.00 96.50 88 ARG A O 1
ATOM 610 N N . ARG A 1 89 ? -16.176 -1.116 10.252 1.00 96.56 89 ARG A N 1
ATOM 611 C CA . ARG A 1 89 ? -15.628 -2.483 10.277 1.00 96.56 89 ARG A CA 1
ATOM 612 C C . ARG A 1 89 ? -15.368 -3.023 8.872 1.00 96.56 89 ARG A C 1
ATOM 614 O O . ARG A 1 89 ? -14.314 -3.603 8.627 1.00 96.56 89 ARG A O 1
ATOM 621 N N . SER A 1 90 ? -16.289 -2.806 7.933 1.00 96.81 90 SER A N 1
ATOM 622 C CA . SER A 1 90 ? -16.092 -3.191 6.530 1.00 96.81 90 SER A CA 1
ATOM 623 C C . SER A 1 90 ? -14.896 -2.467 5.896 1.00 96.81 90 SER A C 1
ATOM 625 O O . SER A 1 90 ? -14.081 -3.103 5.227 1.00 96.81 90 SER A O 1
ATOM 627 N N . ALA A 1 91 ? -14.734 -1.163 6.148 1.00 96.94 91 ALA A N 1
ATOM 628 C CA . ALA A 1 91 ? -13.567 -0.407 5.695 1.00 96.94 91 ALA A CA 1
ATOM 629 C C . ALA A 1 91 ? -12.257 -0.956 6.286 1.00 96.94 91 ALA A C 1
ATOM 631 O O . ALA A 1 91 ? -11.295 -1.155 5.543 1.00 96.94 91 ALA A O 1
ATOM 632 N N . ALA A 1 92 ? -12.236 -1.277 7.584 1.00 97.31 92 ALA A N 1
ATOM 633 C CA . ALA A 1 92 ? -11.078 -1.875 8.247 1.00 97.31 92 ALA A CA 1
ATOM 634 C C . ALA A 1 92 ? -10.690 -3.235 7.635 1.00 97.31 92 ALA A C 1
ATOM 636 O O . ALA A 1 92 ? -9.517 -3.464 7.344 1.00 97.31 92 ALA A O 1
ATOM 637 N N . LEU A 1 93 ? -11.667 -4.103 7.348 1.00 97.94 93 LEU A N 1
ATOM 638 C CA . LEU A 1 93 ? -11.430 -5.395 6.690 1.00 97.94 93 LEU A CA 1
ATOM 639 C C . LEU A 1 93 ? -10.883 -5.235 5.262 1.00 97.94 93 LEU A C 1
ATOM 641 O O . LEU A 1 93 ? -9.949 -5.936 4.876 1.00 97.94 93 LEU A O 1
ATOM 645 N N . HIS A 1 94 ? -11.405 -4.286 4.477 1.00 98.19 94 HIS A N 1
ATOM 646 C CA . HIS A 1 94 ? -10.853 -4.000 3.147 1.00 98.19 94 HIS A CA 1
ATOM 647 C C . HIS A 1 94 ? -9.425 -3.453 3.216 1.00 98.19 94 HIS A C 1
ATOM 649 O O . HIS A 1 94 ? -8.568 -3.821 2.410 1.00 98.19 94 HIS A O 1
ATOM 655 N N . ARG A 1 95 ? -9.157 -2.568 4.179 1.00 98.06 95 ARG A N 1
ATOM 656 C CA . ARG A 1 95 ? -7.814 -2.042 4.419 1.00 98.06 95 ARG A CA 1
ATOM 657 C C . ARG A 1 95 ? -6.839 -3.171 4.754 1.00 98.06 95 ARG A C 1
ATOM 659 O O . ARG A 1 95 ? -5.750 -3.215 4.185 1.00 98.06 95 ARG A O 1
ATOM 666 N N . PHE A 1 96 ? -7.252 -4.084 5.629 1.00 98.31 96 PHE A N 1
ATOM 667 C CA . PHE A 1 96 ? -6.491 -5.264 6.019 1.00 98.31 96 PHE A CA 1
ATOM 668 C C . PHE A 1 96 ? -6.166 -6.186 4.829 1.00 98.31 96 PHE A C 1
ATOM 670 O O . PHE A 1 96 ? -4.993 -6.493 4.616 1.00 98.31 96 PHE A O 1
ATOM 677 N N . ASP A 1 97 ? -7.149 -6.536 3.988 1.00 98.62 97 ASP A N 1
ATOM 678 C CA . ASP A 1 97 ? -6.908 -7.333 2.767 1.00 98.62 97 ASP A CA 1
ATOM 679 C C . ASP A 1 97 ? -5.821 -6.692 1.891 1.00 98.62 97 ASP A C 1
ATOM 681 O O . ASP A 1 97 ? -4.893 -7.350 1.411 1.00 98.62 97 ASP A O 1
ATOM 685 N N . HIS A 1 98 ? -5.896 -5.376 1.697 1.00 98.69 98 HIS A N 1
ATOM 686 C CA . HIS A 1 98 ? -4.924 -4.673 0.874 1.00 98.69 98 HIS A CA 1
ATOM 687 C C . HIS A 1 98 ? -3.537 -4.577 1.525 1.00 98.69 98 HIS A C 1
ATOM 689 O O . HIS A 1 98 ? -2.541 -4.637 0.797 1.00 98.69 98 HIS A O 1
ATOM 695 N N . LEU A 1 99 ? -3.450 -4.509 2.858 1.00 98.56 99 LEU A N 1
ATOM 696 C CA . LEU A 1 99 ? -2.186 -4.638 3.590 1.00 98.56 99 LEU A CA 1
ATOM 697 C C . LEU A 1 99 ? -1.549 -6.010 3.361 1.00 98.56 99 LEU A C 1
ATOM 699 O O . LEU A 1 99 ? -0.394 -6.063 2.935 1.00 98.56 99 LEU A O 1
ATOM 703 N N . GLN A 1 100 ? -2.301 -7.100 3.543 1.00 98.38 100 GLN A N 1
ATOM 704 C CA . GLN A 1 100 ? -1.809 -8.458 3.288 1.00 98.38 100 GLN A CA 1
ATOM 705 C C . GLN A 1 100 ? -1.320 -8.616 1.843 1.00 98.38 100 GLN A C 1
ATOM 707 O O . GLN A 1 100 ? -0.215 -9.105 1.590 1.00 98.38 100 GLN A O 1
ATO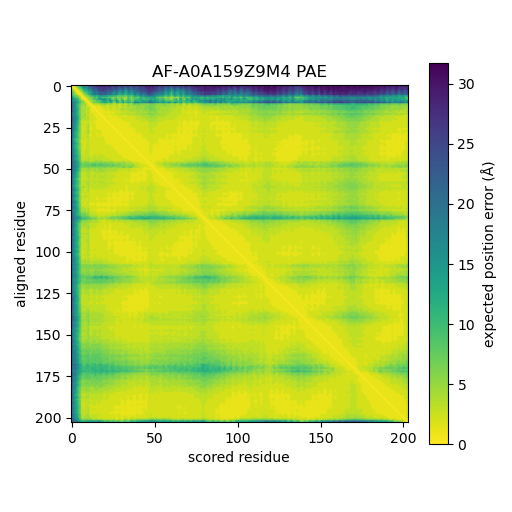M 712 N N . ARG A 1 101 ? -2.104 -8.142 0.864 1.00 98.62 101 ARG A N 1
ATOM 713 C CA . ARG A 1 101 ? -1.728 -8.220 -0.557 1.00 98.62 101 ARG A CA 1
ATOM 714 C C . ARG A 1 101 ? -0.479 -7.407 -0.884 1.00 98.62 101 ARG A C 1
ATOM 716 O O . ARG A 1 101 ? 0.319 -7.850 -1.715 1.00 98.62 101 ARG A O 1
ATOM 723 N N . LEU A 1 102 ? -0.298 -6.232 -0.279 1.00 98.69 102 LEU A N 1
ATOM 724 C CA . LEU A 1 102 ? 0.909 -5.432 -0.485 1.00 98.69 102 LEU A CA 1
ATOM 725 C C . LEU A 1 102 ? 2.126 -6.061 0.204 1.00 98.69 102 LEU A C 1
ATOM 727 O O . LEU A 1 102 ? 3.185 -6.122 -0.418 1.00 98.69 102 LEU A O 1
ATOM 731 N N . ALA A 1 103 ? 1.975 -6.580 1.424 1.00 98.12 103 ALA A N 1
ATOM 732 C CA . ALA A 1 103 ? 3.039 -7.275 2.149 1.00 98.12 103 ALA A CA 1
ATOM 733 C C . ALA A 1 103 ? 3.524 -8.508 1.371 1.00 98.12 103 ALA A C 1
ATOM 735 O O . ALA A 1 103 ? 4.718 -8.647 1.101 1.00 98.12 103 ALA A O 1
ATOM 736 N N . HIS A 1 104 ? 2.594 -9.329 0.874 1.00 97.62 104 HIS A N 1
ATOM 737 C CA . HIS A 1 104 ? 2.917 -10.461 0.007 1.00 97.62 104 HIS A CA 1
ATOM 738 C C . HIS A 1 104 ? 3.679 -10.029 -1.255 1.00 97.62 104 HIS A C 1
ATOM 740 O O . HIS A 1 104 ? 4.613 -10.700 -1.692 1.00 97.62 104 HIS A O 1
ATOM 746 N N . ARG A 1 105 ? 3.311 -8.894 -1.862 1.00 96.94 105 ARG A N 1
ATOM 747 C CA . ARG A 1 105 ? 4.038 -8.352 -3.021 1.00 96.94 105 ARG A CA 1
ATOM 748 C C . ARG A 1 105 ? 5.427 -7.853 -2.665 1.00 96.94 105 ARG A C 1
ATOM 750 O O . ARG A 1 105 ? 6.329 -8.024 -3.482 1.00 96.94 105 ARG A O 1
ATOM 757 N N . ALA A 1 106 ? 5.596 -7.256 -1.491 1.00 96.88 106 ALA A N 1
ATOM 758 C CA . ALA A 1 106 ? 6.882 -6.767 -1.018 1.00 96.88 106 ALA A CA 1
ATOM 759 C C . ALA A 1 106 ? 7.891 -7.915 -0.818 1.00 96.88 106 ALA A C 1
ATOM 761 O O . ALA A 1 106 ? 9.073 -7.735 -1.089 1.00 96.88 106 ALA A O 1
ATOM 762 N N . ALA A 1 107 ? 7.428 -9.124 -0.485 1.00 95.50 107 ALA A N 1
ATOM 763 C CA . ALA A 1 107 ? 8.275 -10.318 -0.400 1.00 95.50 107 ALA A CA 1
ATOM 764 C C . ALA A 1 107 ? 8.818 -10.820 -1.761 1.00 95.50 107 ALA A C 1
ATOM 766 O O . ALA A 1 107 ? 9.687 -11.689 -1.808 1.00 95.50 107 ALA A O 1
ATOM 767 N N . GLN A 1 108 ? 8.342 -10.291 -2.894 1.00 94.81 108 GLN A N 1
ATOM 768 C CA . GLN A 1 108 ? 8.705 -10.767 -4.237 1.00 94.81 108 GLN A CA 1
ATOM 769 C C . GLN A 1 108 ? 9.982 -10.078 -4.750 1.00 94.81 108 GLN A C 1
ATOM 771 O O . GLN A 1 108 ? 9.947 -9.287 -5.697 1.00 94.81 108 GLN A O 1
ATOM 776 N N . ALA A 1 109 ? 11.114 -10.379 -4.108 1.00 90.56 109 ALA A N 1
ATOM 777 C CA . ALA A 1 109 ? 12.394 -9.690 -4.299 1.00 90.56 109 ALA A CA 1
ATOM 778 C C . ALA A 1 109 ? 12.881 -9.641 -5.760 1.00 90.56 109 ALA A C 1
ATOM 780 O O . ALA A 1 109 ? 13.390 -8.606 -6.196 1.00 90.56 109 ALA A O 1
ATOM 781 N N . GLU A 1 110 ? 12.691 -10.718 -6.527 1.00 88.94 110 GLU A N 1
ATOM 782 C CA . GLU A 1 110 ? 13.099 -10.796 -7.937 1.00 88.94 110 GLU A CA 1
ATOM 783 C C . GLU A 1 110 ? 12.327 -9.808 -8.818 1.00 88.94 110 GLU A C 1
ATOM 785 O O . GLU A 1 110 ? 12.922 -9.061 -9.597 1.00 88.94 110 GLU A O 1
ATOM 790 N N . ARG A 1 111 ? 11.001 -9.723 -8.635 1.00 89.50 111 ARG A N 1
ATOM 791 C CA . ARG A 1 111 ? 10.148 -8.776 -9.373 1.00 89.50 111 ARG A CA 1
ATOM 792 C C . ARG A 1 111 ? 10.528 -7.335 -9.064 1.00 89.50 111 ARG A C 1
ATOM 794 O O . ARG A 1 111 ? 10.539 -6.493 -9.958 1.00 89.50 111 ARG A O 1
ATOM 801 N N . ILE A 1 112 ? 10.875 -7.057 -7.811 1.00 92.38 112 ILE A N 1
ATOM 802 C CA . ILE A 1 112 ? 11.340 -5.736 -7.387 1.00 92.38 112 ILE A CA 1
ATOM 803 C C . ILE A 1 112 ? 12.699 -5.401 -8.016 1.00 92.38 112 ILE A C 1
ATOM 805 O O . ILE A 1 112 ? 12.889 -4.292 -8.513 1.00 92.38 112 ILE A O 1
ATOM 809 N N . ALA A 1 113 ? 13.629 -6.358 -8.052 1.00 88.38 113 ALA A N 1
ATOM 810 C CA . ALA A 1 113 ? 14.937 -6.169 -8.676 1.00 88.38 113 ALA A CA 1
ATOM 811 C C . ALA A 1 113 ? 14.827 -5.894 -10.186 1.00 88.38 113 ALA A C 1
ATOM 813 O O . ALA A 1 113 ? 15.549 -5.041 -10.708 1.00 88.38 113 ALA A O 1
ATOM 814 N N . LEU A 1 114 ? 13.897 -6.560 -10.879 1.00 89.56 114 LEU A N 1
ATOM 815 C CA . LEU A 1 114 ? 13.649 -6.345 -12.305 1.00 89.56 114 LEU A CA 1
ATOM 816 C C . LEU A 1 114 ? 13.205 -4.903 -12.606 1.00 89.56 114 LEU A C 1
ATOM 818 O O . LEU A 1 114 ? 13.702 -4.294 -13.552 1.00 89.56 114 LEU A O 1
ATOM 822 N N . LEU A 1 115 ? 12.357 -4.306 -11.760 1.00 91.94 115 LEU A N 1
ATOM 823 C CA . LEU A 1 115 ? 11.914 -2.913 -11.924 1.00 91.94 115 LEU A CA 1
ATOM 824 C C . LEU A 1 115 ? 13.059 -1.898 -11.902 1.00 91.94 115 LEU A C 1
ATOM 826 O O . LEU A 1 115 ? 12.986 -0.882 -12.589 1.00 91.94 115 LEU A O 1
ATOM 830 N N . ALA A 1 116 ? 14.095 -2.151 -11.100 1.00 85.44 116 ALA A N 1
ATOM 831 C CA . ALA A 1 116 ? 15.246 -1.260 -10.989 1.00 85.44 116 ALA A CA 1
ATOM 832 C C . ALA A 1 116 ? 16.178 -1.353 -12.210 1.00 85.44 116 ALA A C 1
ATOM 834 O O . ALA A 1 116 ? 16.821 -0.365 -12.575 1.00 85.44 116 ALA A O 1
ATOM 835 N N . ARG A 1 117 ? 16.245 -2.534 -12.837 1.00 86.31 117 ARG A N 1
ATOM 836 C CA . ARG A 1 117 ? 17.126 -2.830 -13.976 1.00 86.31 117 ARG A CA 1
ATOM 837 C C . ARG A 1 117 ? 16.499 -2.460 -15.316 1.00 86.31 117 ARG A C 1
ATOM 839 O O . ARG A 1 117 ? 17.219 -2.044 -16.219 1.00 86.31 117 ARG A O 1
ATOM 846 N N . ASP A 1 118 ? 15.180 -2.580 -15.442 1.00 90.56 118 ASP A N 1
ATOM 847 C CA . ASP A 1 118 ? 14.479 -2.283 -16.687 1.00 90.56 118 ASP A CA 1
ATOM 848 C C . ASP A 1 118 ? 14.390 -0.759 -16.943 1.00 90.56 118 ASP A C 1
ATOM 850 O O . ASP A 1 118 ? 13.801 -0.022 -16.140 1.00 90.56 118 ASP A O 1
ATOM 854 N N . PRO A 1 119 ? 14.926 -0.242 -18.068 1.00 89.44 119 PRO A N 1
ATOM 855 C CA . PRO A 1 119 ? 14.943 1.195 -18.350 1.00 89.44 119 PRO A CA 1
ATOM 856 C C . PRO A 1 119 ? 13.554 1.842 -18.438 1.00 89.44 119 PRO A C 1
ATOM 858 O O . PRO A 1 119 ? 13.403 3.026 -18.117 1.00 89.44 119 PRO A O 1
ATOM 861 N N . VAL A 1 120 ? 12.540 1.087 -18.867 1.00 91.62 120 VAL A N 1
ATOM 862 C CA . VAL A 1 120 ? 11.167 1.571 -19.039 1.00 91.62 120 VAL A CA 1
ATOM 863 C C . VAL A 1 120 ? 10.443 1.634 -17.695 1.00 91.62 120 VAL A C 1
ATOM 865 O O . VAL A 1 120 ? 9.675 2.571 -17.444 1.00 91.62 120 VAL A O 1
ATOM 868 N N . LEU A 1 121 ? 10.703 0.670 -16.809 1.00 93.75 121 LEU A N 1
ATOM 869 C CA . LEU A 1 121 ? 10.039 0.552 -15.509 1.00 93.75 121 LEU A CA 1
ATOM 870 C C . LEU A 1 121 ? 10.749 1.299 -14.374 1.00 93.75 121 LEU A C 1
ATOM 872 O O . LEU A 1 121 ? 10.092 1.682 -13.402 1.00 93.75 121 LEU A O 1
ATOM 876 N N . ARG A 1 122 ? 12.038 1.621 -14.519 1.00 93.25 122 ARG A N 1
ATOM 877 C CA . ARG A 1 122 ? 12.822 2.317 -13.486 1.00 93.25 122 ARG A CA 1
ATOM 878 C C . ARG A 1 122 ? 12.208 3.648 -13.051 1.00 93.25 122 ARG A C 1
ATOM 880 O O . ARG A 1 122 ? 12.081 3.927 -11.862 1.00 93.25 122 ARG A O 1
ATOM 887 N N . ARG A 1 123 ? 11.786 4.490 -14.003 1.00 94.25 123 ARG A N 1
ATOM 888 C CA . ARG A 1 123 ? 11.185 5.803 -13.693 1.00 94.25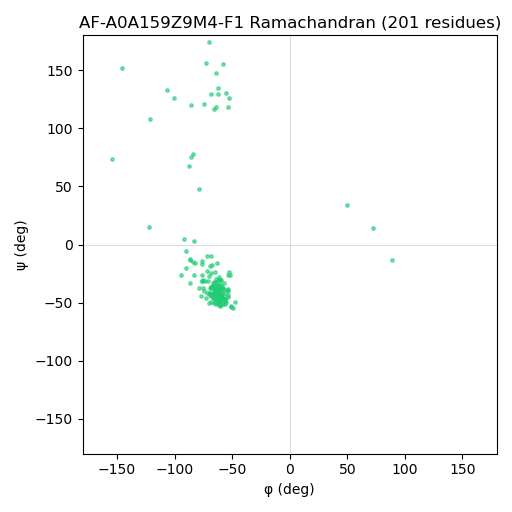 123 ARG A CA 1
ATOM 889 C C . ARG A 1 123 ? 9.836 5.692 -12.964 1.00 94.25 123 ARG A C 1
ATOM 891 O O . ARG A 1 123 ? 9.670 6.388 -11.960 1.00 94.25 123 ARG A O 1
ATOM 898 N N . PRO A 1 124 ? 8.849 4.900 -13.428 1.00 95.81 124 PRO A N 1
ATOM 899 C CA . PRO A 1 124 ? 7.605 4.740 -12.681 1.00 95.81 124 PRO A CA 1
ATOM 900 C C . PRO A 1 124 ? 7.809 4.031 -11.332 1.00 95.81 124 PRO A C 1
ATOM 902 O O . PRO A 1 124 ? 7.129 4.408 -10.380 1.00 95.81 124 PRO A O 1
ATOM 905 N N . ALA A 1 125 ? 8.768 3.106 -11.205 1.00 96.38 125 ALA A N 1
ATOM 906 C CA . ALA A 1 125 ? 9.133 2.509 -9.919 1.00 96.38 125 ALA A CA 1
ATOM 907 C C . ALA A 1 125 ? 9.689 3.553 -8.935 1.00 96.38 125 ALA A C 1
ATOM 909 O O . ALA A 1 125 ? 9.194 3.654 -7.816 1.00 96.38 125 ALA A O 1
ATOM 910 N N . ALA A 1 126 ? 10.610 4.418 -9.372 1.00 96.06 126 ALA A N 1
ATOM 911 C CA . ALA A 1 126 ? 11.135 5.508 -8.544 1.00 96.06 126 ALA A CA 1
ATOM 912 C C . ALA A 1 126 ? 10.053 6.534 -8.147 1.00 96.06 126 ALA A C 1
ATOM 914 O O . ALA A 1 126 ? 10.052 7.057 -7.032 1.00 96.06 126 ALA A O 1
ATOM 915 N N . ALA A 1 127 ? 9.097 6.818 -9.040 1.00 97.38 127 ALA A N 1
ATOM 916 C CA . ALA A 1 127 ? 7.960 7.680 -8.715 1.00 97.38 127 ALA A CA 1
ATOM 917 C C . ALA A 1 127 ? 7.058 7.055 -7.639 1.00 97.38 127 ALA A C 1
ATOM 919 O O . ALA A 1 127 ? 6.585 7.767 -6.750 1.00 97.38 127 ALA A O 1
ATOM 920 N N . PHE A 1 128 ? 6.846 5.737 -7.708 1.00 98.19 128 PHE A N 1
ATOM 921 C CA . PHE A 1 128 ? 6.124 4.980 -6.691 1.00 98.19 128 PHE A CA 1
ATOM 922 C C . PHE A 1 128 ? 6.873 4.948 -5.361 1.00 98.19 128 PHE A C 1
ATOM 924 O O . PHE A 1 128 ? 6.284 5.308 -4.345 1.00 98.19 128 PHE A O 1
ATOM 931 N N . ALA A 1 129 ? 8.178 4.677 -5.380 1.00 98.12 129 ALA A N 1
ATOM 932 C CA . ALA A 1 129 ? 9.049 4.752 -4.211 1.00 98.12 129 ALA A CA 1
ATOM 933 C C . ALA A 1 129 ? 8.912 6.097 -3.484 1.00 98.12 129 ALA A C 1
ATOM 935 O O . ALA A 1 129 ? 8.545 6.156 -2.314 1.00 98.12 129 ALA A O 1
ATOM 936 N N . ALA A 1 130 ? 9.083 7.202 -4.216 1.00 98.06 130 ALA A N 1
ATOM 937 C CA . ALA A 1 130 ? 8.976 8.543 -3.654 1.00 98.06 130 ALA A CA 1
ATOM 938 C C . ALA A 1 130 ? 7.563 8.881 -3.149 1.00 98.06 130 ALA A C 1
ATOM 940 O O . ALA A 1 130 ? 7.402 9.802 -2.346 1.00 98.06 130 ALA A O 1
ATOM 941 N N . ALA A 1 131 ? 6.518 8.229 -3.661 1.00 98.31 131 ALA A N 1
ATOM 942 C CA . ALA A 1 131 ? 5.165 8.393 -3.145 1.00 98.31 131 ALA A CA 1
ATOM 943 C C . ALA A 1 131 ? 4.962 7.622 -1.843 1.00 98.31 131 ALA A C 1
ATOM 945 O O . ALA A 1 131 ? 4.448 8.218 -0.902 1.00 98.31 131 ALA A O 1
ATOM 946 N N . LEU A 1 132 ? 5.433 6.375 -1.770 1.00 98.50 132 LEU A N 1
ATOM 947 C CA . LEU A 1 132 ? 5.398 5.562 -0.556 1.00 98.50 132 LEU A CA 1
ATOM 948 C C . LEU A 1 132 ? 6.185 6.215 0.580 1.00 98.50 132 LEU A C 1
ATOM 950 O O . LEU A 1 132 ? 5.623 6.442 1.642 1.00 98.50 132 LEU A O 1
ATOM 954 N N . THR A 1 133 ? 7.430 6.636 0.339 1.00 97.81 133 THR A N 1
ATOM 955 C CA . THR A 1 133 ? 8.252 7.311 1.358 1.00 97.81 133 THR A CA 1
ATOM 956 C C . THR A 1 133 ? 7.580 8.573 1.901 1.00 97.81 133 THR A C 1
ATOM 958 O O . THR A 1 133 ? 7.648 8.848 3.092 1.00 97.81 133 THR A O 1
ATOM 961 N N . ARG A 1 134 ? 6.890 9.339 1.045 1.00 97.75 134 ARG A N 1
ATOM 962 C CA . ARG A 1 134 ? 6.151 10.542 1.470 1.00 97.75 134 ARG A CA 1
ATOM 963 C C . ARG A 1 134 ? 4.833 10.219 2.176 1.00 97.75 134 ARG A C 1
ATOM 965 O O . ARG A 1 134 ? 4.358 11.053 2.935 1.00 97.75 134 ARG A O 1
ATOM 972 N N . ALA A 1 135 ? 4.232 9.068 1.889 1.00 97.81 135 ALA A N 1
ATOM 973 C CA . ALA A 1 135 ? 3.008 8.602 2.530 1.00 97.81 135 ALA A CA 1
ATOM 974 C C . ALA A 1 135 ? 3.282 7.916 3.874 1.00 97.81 135 ALA A C 1
ATOM 976 O O . ALA A 1 135 ? 2.410 7.922 4.727 1.00 97.81 135 ALA A O 1
ATOM 977 N N . ALA A 1 136 ? 4.475 7.349 4.066 1.00 97.69 136 ALA A N 1
ATOM 978 C CA . ALA A 1 136 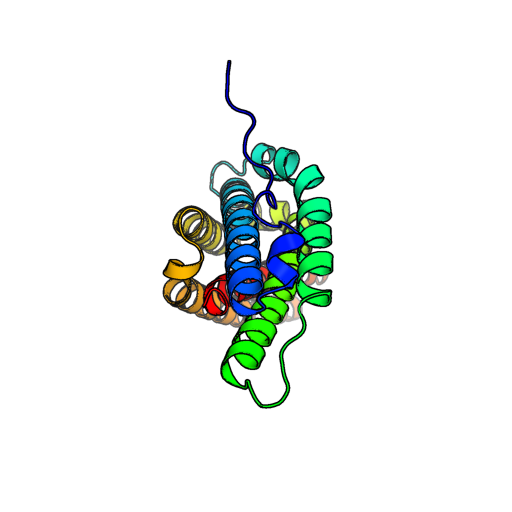? 4.811 6.536 5.228 1.00 97.69 136 ALA A CA 1
ATOM 979 C C . ALA A 1 136 ? 4.545 7.205 6.590 1.00 97.69 136 ALA A C 1
ATOM 981 O O . ALA A 1 136 ? 4.059 6.504 7.459 1.00 97.69 136 ALA A O 1
ATOM 982 N N . PRO A 1 137 ? 4.778 8.515 6.811 1.00 96.56 137 PRO A N 1
ATOM 983 C CA . PRO A 1 137 ? 4.476 9.127 8.111 1.00 96.56 137 PRO A CA 1
ATOM 984 C C . PRO A 1 137 ? 2.978 9.300 8.404 1.00 96.56 137 PRO A C 1
ATOM 986 O O . PRO A 1 137 ? 2.603 9.469 9.558 1.00 96.56 137 PRO A O 1
ATOM 989 N N . ALA A 1 138 ? 2.136 9.339 7.366 1.00 95.56 138 ALA A N 1
ATOM 990 C CA . ALA A 1 138 ? 0.690 9.533 7.486 1.00 95.56 138 ALA A CA 1
ATOM 991 C C . ALA A 1 138 ? -0.039 8.907 6.278 1.00 95.56 138 ALA A C 1
ATOM 993 O O . ALA A 1 138 ? -0.488 9.635 5.376 1.00 95.56 138 ALA A O 1
ATOM 994 N N . PRO A 1 139 ? -0.141 7.564 6.209 1.00 94.38 139 PRO A N 1
ATOM 995 C CA . PRO A 1 139 ? -0.727 6.857 5.069 1.00 94.38 139 PRO A CA 1
ATOM 996 C C . PRO A 1 139 ? -2.134 7.345 4.699 1.00 94.38 139 PRO A C 1
ATOM 998 O O . PRO A 1 139 ? -2.427 7.539 3.518 1.00 94.38 139 PRO A O 1
ATOM 1001 N N . GLN A 1 140 ? -2.973 7.635 5.695 1.00 92.62 140 GLN A N 1
ATOM 1002 C CA . GLN A 1 140 ? -4.338 8.144 5.538 1.00 92.62 140 GLN A CA 1
ATOM 1003 C C . GLN A 1 140 ? -4.408 9.471 4.769 1.00 92.62 140 GLN A C 1
ATOM 1005 O O . GLN A 1 140 ? -5.292 9.680 3.936 1.00 92.62 140 GLN A O 1
ATOM 1010 N N . ALA A 1 141 ? -3.429 10.358 4.965 1.00 94.94 141 ALA A N 1
ATOM 1011 C CA . ALA A 1 141 ? -3.392 11.659 4.302 1.00 94.94 141 ALA A CA 1
ATOM 1012 C C . ALA A 1 141 ? -2.959 11.557 2.826 1.00 94.94 141 ALA A C 1
ATOM 1014 O O . ALA A 1 141 ? -3.118 12.502 2.047 1.00 94.94 141 ALA A O 1
ATOM 1015 N N . ALA A 1 142 ? -2.412 10.409 2.410 1.00 95.81 142 ALA A N 1
ATOM 1016 C CA . ALA A 1 142 ? -1.836 10.223 1.084 1.00 95.81 142 ALA A CA 1
ATOM 1017 C C . ALA A 1 142 ? -2.829 9.716 0.024 1.00 95.81 142 ALA A C 1
ATOM 1019 O O . ALA A 1 142 ? -2.463 9.680 -1.156 1.00 95.81 142 ALA A O 1
ATOM 1020 N N . ALA A 1 143 ? -4.071 9.376 0.396 1.00 95.12 143 ALA A N 1
ATOM 1021 C CA . ALA A 1 143 ? -5.044 8.692 -0.467 1.00 95.12 143 ALA A CA 1
ATOM 1022 C C . ALA A 1 143 ? -5.190 9.334 -1.856 1.00 95.12 143 ALA A C 1
ATOM 1024 O O . ALA A 1 143 ? -4.939 8.697 -2.879 1.00 95.12 143 ALA A O 1
ATOM 1025 N N . ARG A 1 144 ? -5.486 10.642 -1.914 1.00 96.44 144 ARG A N 1
ATOM 1026 C CA . ARG A 1 144 ? -5.655 11.366 -3.189 1.00 96.44 144 ARG A CA 1
ATOM 1027 C C . ARG A 1 144 ? -4.406 11.298 -4.066 1.00 96.44 144 ARG A C 1
ATOM 1029 O O . ARG A 1 144 ? -4.491 11.171 -5.285 1.00 96.44 144 ARG A O 1
ATOM 1036 N N . ARG A 1 145 ? -3.229 11.425 -3.459 1.00 96.69 145 ARG A N 1
ATOM 1037 C CA . ARG A 1 145 ? -1.968 11.469 -4.198 1.00 96.69 145 ARG A CA 1
ATOM 1038 C C . ARG A 1 145 ? -1.563 10.089 -4.708 1.00 96.69 145 ARG A C 1
ATOM 1040 O O . ARG A 1 145 ? -1.060 9.994 -5.828 1.00 96.69 145 ARG A O 1
ATOM 1047 N N . LEU A 1 146 ? -1.805 9.047 -3.917 1.00 98.06 146 LEU A N 1
ATOM 1048 C CA . LEU A 1 146 ? -1.623 7.664 -4.342 1.00 98.06 146 LEU A CA 1
ATOM 1049 C C . LEU A 1 146 ? -2.600 7.304 -5.468 1.00 98.06 146 LEU A C 1
ATOM 1051 O O . LEU A 1 146 ? -2.151 6.735 -6.456 1.00 98.06 146 LEU A O 1
ATOM 1055 N N . ALA A 1 147 ? -3.856 7.759 -5.415 1.00 98.19 147 ALA A N 1
ATOM 1056 C CA . ALA A 1 147 ? -4.831 7.572 -6.496 1.00 98.19 147 ALA A CA 1
ATOM 1057 C C . ALA A 1 147 ? -4.398 8.197 -7.829 1.00 98.19 147 ALA A C 1
ATOM 1059 O O . ALA A 1 147 ? -4.451 7.555 -8.878 1.00 98.19 147 ALA A O 1
ATOM 1060 N N . LEU A 1 148 ? -3.890 9.432 -7.812 1.00 98.25 148 LEU A N 1
ATOM 1061 C CA . LEU A 1 148 ? -3.378 10.069 -9.033 1.00 98.25 148 LEU A CA 1
ATOM 1062 C C . LEU A 1 148 ? -2.178 9.314 -9.629 1.00 98.25 148 LEU A C 1
ATOM 1064 O O . LEU A 1 148 ? -2.030 9.225 -10.858 1.00 98.25 148 LEU A O 1
ATOM 1068 N N . LEU A 1 149 ? -1.305 8.785 -8.770 1.00 98.19 149 LEU A N 1
ATOM 1069 C CA . LEU A 1 149 ? -0.138 8.027 -9.203 1.00 98.19 149 LEU A CA 1
ATOM 1070 C C . LEU A 1 149 ? -0.516 6.641 -9.731 1.00 98.19 149 LEU A C 1
ATOM 1072 O O . LEU A 1 149 ? -0.034 6.273 -10.802 1.00 98.19 149 LEU A O 1
ATOM 1076 N N . GLU A 1 150 ? -1.379 5.915 -9.023 1.00 98.31 150 GLU A N 1
ATOM 1077 C CA . GLU A 1 150 ? -1.939 4.623 -9.429 1.00 98.31 150 GLU A CA 1
ATOM 1078 C C . GLU A 1 150 ? -2.516 4.726 -10.841 1.00 98.31 150 GLU A C 1
ATOM 1080 O O . GLU A 1 150 ? -2.037 4.044 -11.750 1.00 98.31 150 GLU A O 1
ATOM 1085 N N . ALA A 1 151 ? -3.395 5.703 -11.079 1.00 98.00 151 ALA A N 1
ATOM 1086 C CA . ALA A 1 151 ? -4.025 5.883 -12.380 1.00 98.00 151 ALA A CA 1
ATOM 1087 C C . ALA A 1 151 ? -2.988 6.194 -13.477 1.00 98.00 151 ALA A C 1
ATOM 1089 O O . ALA A 1 151 ? -3.112 5.779 -14.633 1.00 98.00 151 ALA A O 1
ATOM 1090 N N . THR A 1 152 ? -1.927 6.926 -13.129 1.00 98.06 152 THR A N 1
ATOM 1091 C CA . THR A 1 152 ? -0.827 7.234 -14.052 1.00 98.06 152 THR A CA 1
ATOM 1092 C C . THR A 1 152 ? 0.012 5.998 -14.384 1.00 98.06 152 THR A C 1
ATOM 1094 O O . THR A 1 152 ? 0.374 5.806 -15.551 1.00 98.06 152 THR A O 1
ATOM 1097 N N . ILE A 1 153 ? 0.317 5.162 -13.390 1.00 97.62 153 ILE A N 1
ATOM 1098 C CA . ILE A 1 153 ? 1.031 3.892 -13.559 1.00 97.62 153 ILE A CA 1
ATOM 1099 C C . ILE A 1 153 ? 0.189 2.938 -14.408 1.00 97.62 153 ILE A C 1
ATOM 1101 O O . ILE A 1 153 ? 0.698 2.439 -15.410 1.00 97.62 153 ILE A O 1
ATOM 1105 N N . ALA A 1 154 ? -1.099 2.775 -14.101 1.00 96.50 154 ALA A N 1
ATOM 1106 C CA . ALA A 1 154 ? -2.015 1.911 -14.841 1.00 96.50 154 ALA A CA 1
ATOM 1107 C C . ALA A 1 154 ? -2.111 2.303 -16.326 1.00 96.50 154 ALA A C 1
ATOM 1109 O O . ALA A 1 154 ? -1.940 1.466 -17.217 1.00 96.50 154 ALA A O 1
ATOM 1110 N N . ARG A 1 155 ? -2.272 3.602 -16.629 1.00 96.94 155 ARG A N 1
ATOM 1111 C CA . ARG A 1 155 ? -2.275 4.093 -18.021 1.00 96.94 155 ARG A CA 1
ATOM 1112 C C . ARG A 1 155 ? -0.954 3.820 -18.745 1.00 96.94 155 ARG A C 1
ATOM 1114 O O . ARG A 1 155 ? -0.961 3.520 -19.940 1.00 96.94 155 ARG A O 1
ATOM 1121 N N . ARG A 1 156 ? 0.188 3.955 -18.059 1.00 95.38 156 ARG A N 1
ATOM 1122 C CA . ARG A 1 156 ? 1.510 3.645 -18.635 1.00 95.38 156 ARG A CA 1
ATOM 1123 C C . ARG A 1 156 ? 1.673 2.149 -18.886 1.00 95.38 156 ARG A C 1
ATOM 1125 O O . ARG A 1 156 ? 2.108 1.792 -19.975 1.00 95.38 156 ARG A O 1
ATOM 1132 N N . ALA A 1 157 ? 1.273 1.307 -17.938 1.00 94.56 157 ALA A N 1
ATOM 1133 C CA . ALA A 1 157 ? 1.309 -0.147 -18.056 1.00 94.56 157 ALA A CA 1
ATOM 1134 C C . ALA A 1 157 ? 0.475 -0.644 -19.247 1.00 94.56 157 ALA A C 1
ATOM 1136 O O . ALA A 1 157 ? 0.946 -1.462 -20.035 1.00 94.56 157 ALA A O 1
ATOM 1137 N N . HIS A 1 158 ? -0.720 -0.079 -19.449 1.00 94.00 158 HIS A N 1
ATOM 1138 C CA . HIS A 1 158 ? -1.561 -0.407 -20.601 1.00 94.00 158 HIS A CA 1
ATOM 1139 C C . HIS A 1 158 ? -0.864 -0.104 -21.940 1.00 94.00 158 HIS A C 1
ATOM 1141 O O . HIS A 1 158 ? -0.822 -0.948 -22.837 1.00 94.00 158 HIS A O 1
ATOM 1147 N N . ARG A 1 159 ? -0.262 1.088 -22.074 1.00 94.75 159 ARG A N 1
ATOM 1148 C CA . ARG A 1 159 ? 0.493 1.458 -23.285 1.00 94.75 159 ARG A CA 1
ATOM 1149 C C . ARG A 1 159 ? 1.735 0.591 -23.481 1.00 94.75 159 ARG A C 1
ATOM 1151 O O . ARG A 1 159 ? 2.018 0.195 -24.608 1.00 94.75 159 ARG A O 1
ATOM 1158 N N . LEU A 1 160 ? 2.446 0.290 -22.396 1.00 93.81 160 LEU A N 1
ATOM 1159 C CA . LEU A 1 160 ? 3.632 -0.559 -22.413 1.00 93.81 160 LEU A CA 1
ATOM 1160 C C . LEU A 1 160 ? 3.303 -1.961 -22.925 1.00 93.81 160 LEU A C 1
ATOM 1162 O O . LEU A 1 160 ? 3.955 -2.427 -23.852 1.00 93.81 160 LEU A O 1
ATOM 1166 N N . ARG A 1 161 ? 2.254 -2.592 -22.385 1.00 93.50 161 ARG A N 1
ATOM 1167 C CA . ARG A 1 161 ? 1.803 -3.921 -22.815 1.00 93.50 161 ARG A CA 1
ATOM 1168 C C . ARG A 1 161 ? 1.475 -3.949 -24.305 1.00 93.50 161 ARG A C 1
ATOM 1170 O O . ARG A 1 161 ? 1.935 -4.840 -25.009 1.00 93.50 161 ARG A O 1
ATOM 1177 N N . ARG A 1 162 ? 0.716 -2.963 -24.796 1.00 94.06 162 ARG A N 1
ATOM 1178 C CA . ARG A 1 162 ? 0.385 -2.864 -26.226 1.00 94.06 162 ARG A CA 1
ATOM 1179 C C . ARG A 1 162 ? 1.642 -2.724 -27.091 1.00 94.06 162 ARG A C 1
ATOM 1181 O O . ARG A 1 162 ? 1.748 -3.397 -28.105 1.00 94.06 162 ARG A O 1
ATOM 1188 N N . SER A 1 163 ? 2.585 -1.872 -26.686 1.00 93.00 163 SER A N 1
ATOM 1189 C CA . SER A 1 163 ? 3.852 -1.676 -27.404 1.00 93.00 163 SER A CA 1
ATOM 1190 C C . SER A 1 163 ? 4.709 -2.946 -27.427 1.00 93.00 163 SER A C 1
ATOM 1192 O O . SER A 1 163 ? 5.222 -3.319 -28.477 1.00 93.00 163 SER A O 1
ATOM 1194 N N . ALA A 1 164 ? 4.821 -3.643 -26.293 1.00 91.81 164 ALA A N 1
ATOM 1195 C CA . ALA A 1 164 ? 5.597 -4.874 -26.178 1.00 91.81 164 ALA A CA 1
ATOM 1196 C C . ALA A 1 164 ? 5.078 -5.973 -27.119 1.00 91.81 164 ALA A C 1
ATOM 1198 O O . ALA A 1 164 ? 5.870 -6.560 -27.847 1.00 91.81 164 ALA A O 1
ATOM 1199 N N . LEU A 1 165 ? 3.756 -6.172 -27.178 1.00 93.00 165 LEU A N 1
ATOM 1200 C CA . LEU A 1 165 ? 3.127 -7.144 -28.082 1.00 93.00 165 LEU A CA 1
ATOM 1201 C C . LEU A 1 165 ? 3.356 -6.808 -29.564 1.00 93.00 165 LEU A C 1
ATOM 1203 O O . LEU A 1 165 ? 3.632 -7.695 -30.360 1.00 93.00 165 LEU A O 1
ATOM 1207 N N . LEU A 1 166 ? 3.284 -5.528 -29.946 1.00 93.81 166 LEU A N 1
ATOM 1208 C CA . LEU A 1 166 ? 3.551 -5.117 -31.331 1.00 93.81 166 LEU A CA 1
ATOM 1209 C C . LEU A 1 166 ? 5.018 -5.326 -31.727 1.00 93.81 166 LEU A C 1
ATOM 1211 O O . LEU A 1 166 ? 5.303 -5.702 -32.860 1.00 93.81 166 LEU A O 1
ATOM 1215 N N . ARG A 1 167 ? 5.952 -5.078 -30.801 1.00 91.00 167 ARG A N 1
ATOM 1216 C CA . ARG A 1 167 ? 7.385 -5.298 -31.036 1.00 91.00 167 ARG A CA 1
ATOM 1217 C C . ARG A 1 167 ? 7.728 -6.777 -31.147 1.00 91.00 167 ARG A C 1
ATOM 1219 O O . ARG A 1 167 ? 8.580 -7.118 -31.957 1.00 91.00 167 ARG A O 1
ATOM 1226 N N . GLU A 1 168 ? 7.086 -7.624 -30.351 1.00 94.19 168 GLU A N 1
ATOM 1227 C CA . GLU A 1 168 ? 7.248 -9.077 -30.435 1.00 94.19 168 GLU A CA 1
ATOM 1228 C C . GLU A 1 168 ? 6.740 -9.603 -31.774 1.00 94.19 168 GLU A C 1
ATOM 1230 O O . GLU A 1 168 ? 7.493 -10.269 -32.475 1.00 94.19 168 GLU A O 1
ATOM 1235 N N . HIS A 1 169 ? 5.552 -9.173 -32.208 1.00 92.94 169 HIS A N 1
ATOM 1236 C CA . HIS A 1 169 ? 5.007 -9.564 -33.509 1.00 92.94 169 HIS A CA 1
ATOM 1237 C C . HIS A 1 169 ? 5.904 -9.149 -34.689 1.00 92.94 169 HIS A C 1
ATOM 1239 O O . HIS A 1 169 ? 5.960 -9.829 -35.710 1.00 92.94 169 HIS A O 1
ATOM 1245 N N . ALA A 1 170 ? 6.633 -8.040 -34.544 1.00 93.69 170 ALA A N 1
ATOM 1246 C CA . ALA A 1 170 ? 7.620 -7.573 -35.515 1.00 93.69 170 ALA A CA 1
ATOM 1247 C C . ALA A 1 170 ? 9.008 -8.243 -35.377 1.00 93.69 170 ALA A C 1
ATOM 1249 O O . ALA A 1 170 ? 9.940 -7.846 -36.073 1.00 93.69 170 ALA A O 1
ATOM 1250 N N . GLY A 1 171 ? 9.185 -9.203 -34.462 1.00 91.62 171 GLY A N 1
ATOM 1251 C CA . GLY A 1 171 ? 10.454 -9.898 -34.210 1.00 91.62 171 GLY A CA 1
ATOM 1252 C C . GLY A 1 171 ? 11.525 -9.056 -33.501 1.00 91.62 171 GLY A C 1
ATOM 1253 O O . GLY A 1 171 ? 12.695 -9.426 -33.493 1.00 91.62 171 GLY A O 1
ATOM 1254 N N . LEU A 1 172 ? 11.157 -7.911 -32.913 1.00 91.75 172 LEU A N 1
ATOM 1255 C CA . LEU A 1 172 ? 12.093 -6.957 -32.296 1.00 91.75 172 LEU A CA 1
ATOM 1256 C C . LEU A 1 172 ? 12.422 -7.270 -30.828 1.00 91.75 172 LEU A C 1
ATOM 1258 O O . LEU A 1 172 ? 13.311 -6.641 -30.250 1.00 91.75 172 LEU A O 1
ATOM 1262 N N . VAL A 1 173 ? 11.655 -8.159 -30.199 1.00 91.25 173 VAL A N 1
ATOM 1263 C CA . VAL A 1 173 ? 11.867 -8.677 -28.839 1.00 91.25 173 VAL A CA 1
ATOM 1264 C C . VAL A 1 173 ? 11.421 -10.131 -28.788 1.00 91.25 173 VAL A C 1
ATOM 1266 O O . VAL A 1 173 ? 10.521 -10.518 -29.530 1.00 91.25 173 VAL A O 1
ATOM 1269 N N . SER A 1 174 ? 12.023 -10.923 -27.902 1.00 92.62 174 SER A N 1
ATOM 1270 C CA . SER A 1 174 ? 11.569 -12.291 -27.660 1.00 92.62 174 SER A CA 1
ATOM 1271 C C . SER A 1 174 ? 10.248 -12.314 -26.873 1.00 92.62 174 SER A C 1
ATOM 1273 O O . SER A 1 174 ? 9.972 -11.378 -26.109 1.00 92.62 174 SER A O 1
ATOM 1275 N N . PRO A 1 175 ? 9.460 -13.398 -26.987 1.00 92.75 175 PRO A N 1
ATOM 1276 C CA . PRO A 1 175 ? 8.294 -13.626 -26.136 1.00 92.75 175 PRO A CA 1
ATOM 1277 C C . PRO A 1 175 ? 8.625 -13.551 -24.639 1.00 92.75 175 PRO A C 1
ATOM 1279 O O . PRO A 1 175 ? 7.920 -12.873 -23.891 1.00 92.75 175 PRO A O 1
ATOM 1282 N N . ASP A 1 176 ? 9.735 -14.157 -24.209 1.00 92.31 176 ASP A N 1
ATOM 1283 C CA . ASP A 1 176 ? 10.173 -14.155 -22.805 1.00 92.31 176 ASP A CA 1
ATOM 1284 C C . ASP A 1 176 ? 10.402 -12.733 -22.278 1.00 92.31 176 ASP A C 1
ATOM 1286 O O . ASP A 1 176 ? 9.909 -12.368 -21.211 1.00 92.31 176 ASP A O 1
ATOM 1290 N N . ALA A 1 177 ? 11.044 -11.873 -23.077 1.00 88.38 177 ALA A N 1
ATOM 1291 C CA . ALA A 1 177 ? 11.256 -10.476 -22.708 1.00 88.38 177 ALA A CA 1
ATOM 1292 C C . ALA A 1 177 ? 9.932 -9.699 -22.570 1.00 88.38 177 ALA A C 1
ATOM 1294 O O . ALA A 1 177 ? 9.827 -8.784 -21.748 1.00 88.38 177 ALA A O 1
ATOM 1295 N N . VAL A 1 178 ? 8.900 -10.048 -23.350 1.00 91.44 178 VAL A N 1
ATOM 1296 C CA . VAL A 1 178 ? 7.554 -9.478 -23.182 1.00 91.44 178 VAL A CA 1
ATOM 1297 C C . VAL A 1 178 ? 6.905 -9.965 -21.891 1.00 91.44 178 VAL A C 1
ATOM 1299 O O . VAL A 1 178 ? 6.282 -9.159 -21.191 1.00 91.44 178 VAL A O 1
ATOM 1302 N N . PHE A 1 179 ? 7.038 -11.248 -21.555 1.00 91.69 179 PHE A N 1
ATOM 1303 C CA . PHE A 1 179 ? 6.505 -11.791 -20.307 1.00 91.69 179 PHE A CA 1
ATOM 1304 C C . PHE A 1 179 ? 7.124 -11.099 -19.094 1.00 91.69 179 PHE A C 1
ATOM 1306 O O . PHE A 1 179 ? 6.379 -10.510 -18.309 1.00 91.69 179 PHE A O 1
ATOM 1313 N N . ASP A 1 180 ? 8.452 -11.041 -19.010 1.00 90.56 180 ASP A N 1
ATOM 1314 C CA . ASP A 1 180 ? 9.168 -10.392 -17.906 1.00 90.56 180 ASP A CA 1
ATOM 1315 C C . ASP A 1 180 ? 8.735 -8.931 -17.720 1.00 90.56 180 ASP A C 1
ATOM 1317 O O . ASP A 1 180 ? 8.349 -8.499 -16.626 1.00 90.56 180 ASP A O 1
ATOM 1321 N N . LEU A 1 181 ? 8.719 -8.165 -18.816 1.00 90.81 181 LEU A N 1
ATOM 1322 C CA . LEU A 1 181 ? 8.335 -6.755 -18.807 1.00 90.81 181 LEU A CA 1
ATOM 1323 C C . LEU A 1 181 ? 6.876 -6.558 -18.372 1.00 90.81 181 LEU A C 1
ATOM 1325 O O . LEU A 1 181 ? 6.561 -5.664 -17.576 1.00 90.81 181 LEU A O 1
ATOM 1329 N N . THR A 1 182 ? 5.957 -7.366 -18.907 1.00 92.31 182 THR A N 1
ATOM 1330 C CA . THR A 1 182 ? 4.526 -7.227 -18.609 1.00 92.31 182 THR A CA 1
ATOM 1331 C C . THR A 1 182 ? 4.174 -7.709 -17.207 1.00 92.31 182 THR A C 1
ATOM 1333 O O . THR A 1 182 ? 3.289 -7.117 -16.580 1.00 92.31 182 THR A O 1
ATOM 1336 N N . ASP A 1 183 ? 4.880 -8.701 -16.673 1.00 93.75 183 ASP A N 1
ATOM 1337 C CA . ASP A 1 183 ? 4.696 -9.169 -15.304 1.00 93.75 183 ASP A CA 1
ATOM 1338 C C . ASP A 1 183 ? 5.287 -8.204 -14.277 1.00 93.75 183 ASP A C 1
ATOM 1340 O O . ASP A 1 183 ? 4.615 -7.897 -13.286 1.00 93.75 183 ASP A O 1
ATOM 1344 N N . ALA A 1 184 ? 6.456 -7.614 -14.537 1.00 93.69 184 ALA A N 1
ATOM 1345 C CA . ALA A 1 184 ? 6.990 -6.527 -13.715 1.00 93.69 184 ALA A CA 1
ATOM 1346 C C . ALA A 1 184 ? 6.061 -5.300 -13.726 1.00 93.69 184 ALA A C 1
ATOM 1348 O O . ALA A 1 184 ? 5.730 -4.735 -12.679 1.00 93.69 184 ALA A O 1
ATOM 1349 N N . SER A 1 185 ? 5.548 -4.921 -14.901 1.00 95.38 185 SER A N 1
ATOM 1350 C CA . SER A 1 185 ? 4.571 -3.834 -15.032 1.00 95.38 185 SER A CA 1
ATOM 1351 C C . SER A 1 185 ? 3.264 -4.126 -14.281 1.00 95.38 185 SER A C 1
ATOM 1353 O O . SER A 1 185 ? 2.708 -3.247 -13.607 1.00 95.38 185 SER A O 1
ATOM 1355 N N . ARG A 1 186 ? 2.784 -5.375 -14.339 1.00 96.19 186 ARG A N 1
ATOM 1356 C CA . ARG A 1 186 ? 1.607 -5.836 -13.591 1.00 96.19 186 ARG A CA 1
ATOM 1357 C C . ARG A 1 186 ? 1.859 -5.795 -12.092 1.00 96.19 186 ARG A C 1
ATOM 1359 O O . ARG A 1 186 ? 0.976 -5.354 -11.357 1.00 96.19 186 ARG A O 1
ATOM 1366 N N . TRP A 1 187 ? 3.039 -6.220 -11.642 1.00 97.56 187 TRP A N 1
ATOM 136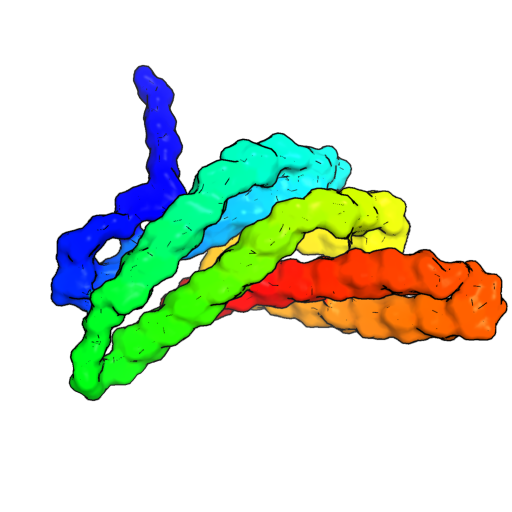7 C CA . TRP A 1 187 ? 3.432 -6.113 -10.242 1.00 97.56 187 TRP A CA 1
ATOM 1368 C C . TRP A 1 187 ? 3.351 -4.662 -9.775 1.00 97.56 187 TRP A C 1
ATOM 1370 O O . TRP A 1 187 ? 2.650 -4.394 -8.803 1.00 97.56 187 TRP A O 1
ATOM 1380 N N . LEU A 1 188 ? 3.960 -3.727 -10.513 1.00 97.56 188 LEU A N 1
ATOM 1381 C CA . LEU A 1 188 ? 3.992 -2.309 -10.139 1.00 97.56 188 LEU A CA 1
ATOM 1382 C C . LEU A 1 188 ? 2.587 -1.707 -10.074 1.00 97.56 188 LEU A C 1
ATOM 1384 O O . LEU A 1 188 ? 2.256 -1.004 -9.123 1.00 97.56 188 LEU A O 1
ATOM 1388 N N . THR A 1 189 ? 1.748 -2.026 -11.059 1.00 98.12 189 THR A N 1
ATOM 1389 C CA . THR A 1 189 ? 0.358 -1.555 -11.109 1.00 98.12 189 THR A CA 1
ATOM 1390 C C . THR A 1 189 ? -0.442 -2.061 -9.910 1.00 98.12 189 THR A C 1
ATOM 1392 O O . THR A 1 189 ? -1.104 -1.276 -9.238 1.00 98.12 189 THR A O 1
ATOM 1395 N N . ARG A 1 190 ? -0.347 -3.358 -9.586 1.00 98.44 190 ARG A N 1
ATOM 1396 C CA . ARG A 1 190 ? -1.077 -3.925 -8.442 1.00 98.44 190 ARG A CA 1
ATOM 1397 C C . ARG A 1 190 ? -0.539 -3.415 -7.103 1.00 98.44 190 ARG A C 1
ATOM 1399 O O . ARG A 1 190 ? -1.334 -3.160 -6.208 1.00 98.44 190 ARG A O 1
ATOM 1406 N N . SER A 1 191 ? 0.774 -3.234 -6.958 1.00 98.56 191 SER A N 1
ATOM 1407 C CA . SER A 1 191 ? 1.363 -2.650 -5.745 1.00 98.56 191 SER A CA 1
ATOM 1408 C C . SER A 1 191 ? 0.898 -1.206 -5.531 1.00 98.56 191 SER A C 1
ATOM 1410 O O . SER A 1 191 ? 0.522 -0.850 -4.417 1.00 98.56 191 SER A O 1
ATOM 1412 N N . ALA A 1 192 ? 0.851 -0.393 -6.595 1.00 98.50 192 ALA A N 1
ATOM 1413 C CA . ALA A 1 192 ? 0.326 0.971 -6.529 1.00 98.50 192 ALA A CA 1
ATOM 1414 C C . ALA A 1 192 ? -1.165 1.001 -6.167 1.00 98.50 192 ALA A C 1
ATOM 1416 O O . ALA A 1 192 ? -1.569 1.809 -5.335 1.00 98.50 192 ALA A O 1
ATOM 1417 N N . HIS A 1 193 ? -1.951 0.081 -6.733 1.00 98.69 193 HIS A N 1
ATOM 1418 C CA . HIS A 1 193 ? -3.353 -0.096 -6.374 1.00 98.69 193 HIS A CA 1
ATOM 1419 C C . HIS A 1 193 ? -3.519 -0.434 -4.890 1.00 98.69 193 HIS A C 1
ATOM 1421 O O . HIS A 1 193 ? -4.232 0.271 -4.190 1.00 98.69 193 HIS A O 1
ATOM 1427 N N . HIS A 1 194 ? -2.822 -1.443 -4.364 1.00 98.75 194 HIS A N 1
ATOM 1428 C CA . HIS A 1 194 ? -2.958 -1.788 -2.945 1.00 98.75 194 HIS A CA 1
ATOM 1429 C C . HIS A 1 194 ? -2.528 -0.643 -2.019 1.00 98.75 194 HIS A C 1
ATOM 1431 O O . HIS A 1 194 ? -3.237 -0.360 -1.061 1.00 98.75 194 HIS A O 1
ATOM 1437 N N . ALA A 1 195 ? -1.437 0.068 -2.327 1.00 98.69 195 ALA A N 1
ATOM 1438 C CA . ALA A 1 195 ? -1.025 1.240 -1.552 1.00 98.69 195 ALA A CA 1
ATOM 1439 C C . ALA A 1 195 ? -2.100 2.343 -1.534 1.00 98.69 195 ALA A C 1
ATOM 1441 O O . ALA A 1 195 ? -2.389 2.907 -0.480 1.00 98.69 195 ALA A O 1
ATOM 1442 N N . GLU A 1 196 ? -2.720 2.628 -2.683 1.00 98.44 196 GLU A N 1
ATOM 1443 C CA . GLU A 1 196 ? -3.846 3.561 -2.768 1.00 98.44 196 GLU A CA 1
ATOM 1444 C C . GLU A 1 196 ? -5.024 3.102 -1.915 1.00 98.44 196 GLU A C 1
ATOM 1446 O O . GLU A 1 196 ? -5.530 3.887 -1.116 1.00 98.44 196 GLU A O 1
ATOM 1451 N N . ARG A 1 197 ? -5.419 1.831 -2.024 1.00 98.62 197 ARG A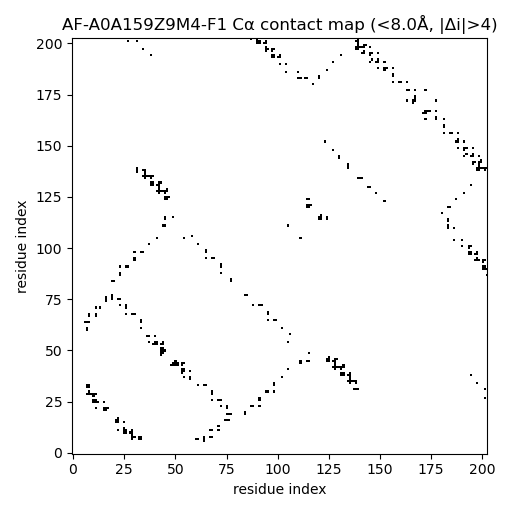 N 1
ATOM 1452 C CA . ARG A 1 197 ? -6.578 1.315 -1.296 1.00 98.62 197 ARG A CA 1
ATOM 1453 C C . ARG A 1 197 ? -6.361 1.281 0.213 1.00 98.62 197 ARG A C 1
ATOM 14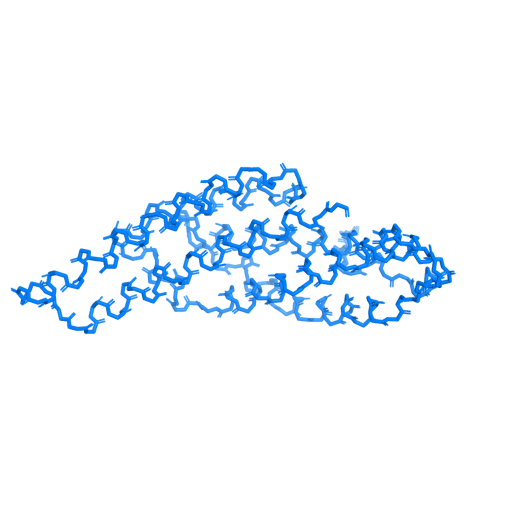55 O O . ARG A 1 197 ? -7.291 1.587 0.955 1.00 98.62 197 ARG A O 1
ATOM 1462 N N . ILE A 1 198 ? -5.142 0.980 0.666 1.00 98.62 198 ILE A N 1
ATOM 1463 C CA . ILE A 1 198 ? -4.759 1.076 2.083 1.00 98.62 198 ILE A CA 1
ATOM 1464 C C . ILE A 1 198 ? -5.016 2.494 2.600 1.00 98.62 198 ILE A C 1
ATOM 1466 O O . ILE A 1 198 ? -5.664 2.661 3.628 1.00 98.62 198 ILE A O 1
ATOM 1470 N N . ALA A 1 199 ? -4.559 3.513 1.868 1.00 97.69 199 ALA A N 1
ATOM 1471 C CA . ALA A 1 199 ? -4.775 4.909 2.239 1.00 97.69 199 ALA A CA 1
ATOM 1472 C C . ALA A 1 199 ? -6.251 5.332 2.115 1.00 97.69 199 ALA A C 1
ATOM 1474 O O . ALA A 1 199 ? -6.750 6.101 2.929 1.00 97.69 199 ALA A O 1
ATOM 1475 N N . HIS A 1 200 ? -6.968 4.829 1.107 1.00 97.38 200 HIS A N 1
ATOM 1476 C CA . HIS A 1 200 ? -8.373 5.151 0.864 1.00 97.38 200 HIS A CA 1
ATOM 1477 C C . HIS A 1 200 ? -9.297 4.710 2.002 1.00 97.38 200 HIS A C 1
ATOM 1479 O O . HIS A 1 200 ? -10.252 5.424 2.316 1.00 97.38 200 HIS A O 1
ATOM 1485 N N . TYR A 1 201 ? -9.033 3.533 2.572 1.00 97.44 201 TYR A N 1
ATOM 1486 C CA . TYR A 1 201 ? -9.835 2.926 3.635 1.00 97.44 201 TYR A CA 1
ATOM 1487 C C . TYR A 1 201 ? -9.364 3.276 5.051 1.00 97.44 201 TYR A C 1
ATOM 1489 O O . TYR A 1 201 ? -9.923 2.764 6.015 1.00 97.44 201 TYR A O 1
ATOM 1497 N N . ALA A 1 202 ? -8.370 4.153 5.193 1.00 89.69 202 ALA A N 1
ATOM 1498 C CA . ALA A 1 202 ? -7.888 4.641 6.483 1.00 89.69 202 ALA A CA 1
ATOM 1499 C C . ALA A 1 202 ? -8.806 5.734 7.078 1.00 89.69 202 ALA A C 1
ATOM 1501 O O . ALA A 1 202 ? -8.337 6.809 7.447 1.00 89.69 202 ALA A O 1
ATOM 1502 N N . ARG A 1 203 ? -10.122 5.490 7.078 1.00 71.62 203 ARG A N 1
ATOM 1503 C CA . ARG A 1 203 ? -11.172 6.426 7.509 1.00 71.62 203 ARG A CA 1
ATOM 1504 C C . ARG A 1 203 ? -11.919 5.908 8.726 1.00 71.62 203 ARG A C 1
ATOM 1506 O O . ARG A 1 203 ? -12.055 4.669 8.840 1.00 71.62 203 ARG A O 1
#

Radius of gyration: 18.9 Å; Cα contacts (8 Å, |Δi|>4): 247; chains: 1; bounding box: 48×26×64 Å

Organism: NCBI:txid1335048

pLDDT: mean 92.76, std 11.06, range [28.45, 98.75]